Protein AF-Q090A8-F1 (afdb_monomer)

Sequence (200 aa):
MQASSSPAWTASLAAAYAPMLRRLRRRLLGSAVPREDLDQLVLATFLSVARAFPLSRWGDWTAVRLRQQTAREVFRHLRKERAEQHETYTQQQLAEWLPDTRHAAPVESPRRPSVRRSFVKRDAVLVHLARGTLPHSDIEVLMATVVRREKLRAYASRLVEGDTTEVERVYQRLKRQRTRLMQRLRTQAVDTAAQPSSGC

pLDDT: mean 70.85, std 15.94, range [35.56, 92.62]

Secondary structure (DSSP, 8-state):
------HHHHHHHHHHTHHHHHHHHHHHTTSSS-HHHHHHHHHHHHHHHHHT--HHHHGGGHHHHHHHHHHHHHHHHHHHHHHHHHHS--HHHHHHHS--TT------------TTSSHHHHHHHHHHHGGGTS-HHHHHHHIIIIIS---HHHHHHHH--S-HHHHHHHHHHHHHHHHHHHHHHHHHHHHHHHS-----

Nearest PDB structures (foldseek):
  6in7-assembly1_B  TM=3.200E-01  e=9.541E-02  Pseudomonas aeruginosa PAO1
  4cxf-assembly1_A  TM=3.334E-01  e=2.747E-01  Cupriavidus metallidurans CH34
  6n62-assembly1_F  TM=3.027E-01  e=1.522E+00  Escherichia coli

Organism: Stigmatella aurantiaca (strain DW4/3-1) (NCBI:txid378806)

Solvent-accessible surface area (backbone atoms only — not comparable to full-atom values): 12044 Å² total; per-residue (Å²): 133,86,77,79,79,53,65,67,58,56,48,51,52,50,59,75,44,36,73,58,51,55,54,52,51,63,75,46,78,83,56,100,58,59,73,67,60,48,52,51,48,50,52,53,41,39,53,54,45,59,75,71,50,66,64,93,78,42,63,92,47,40,68,61,49,52,50,52,51,30,51,55,48,46,56,45,52,56,50,49,56,48,52,56,56,65,74,64,65,50,73,67,64,54,53,72,70,43,76,66,89,83,74,77,75,87,75,86,72,96,64,80,84,65,90,78,79,49,63,64,62,50,52,32,50,51,55,59,68,38,62,86,78,50,58,70,70,62,44,49,53,44,44,42,41,58,60,66,56,41,54,60,63,61,54,26,48,70,76,42,90,70,55,74,70,56,33,49,54,48,27,55,50,52,51,54,49,52,53,52,50,54,48,52,53,53,48,53,55,49,54,58,68,68,51,71,85,82,77,132

Foldseek 3Di:
DPPPDPVVNLVVVCVVCVVLLVVLLVVCVQAPDDSVVLSVLLSVLLVVLVVVQPCVPQPPCSSVVSSVNSSVVSVVVSVVVVLVVLVPDDPVNVVVPPDPPPDDDPDPDPDDDPVPNCPLVVLLVLLVVCPVPDDPVLSVLCCVCRVSVHDLLVVLCVVDVDDPVNSVVSSVVSVVSNVVVSVVSVVVVVVVVVDDPDDD

Structure (mmCIF, N/CA/C/O backbone):
data_AF-Q090A8-F1
#
_entry.id   AF-Q090A8-F1
#
loop_
_atom_site.group_PDB
_atom_site.id
_atom_site.type_symbol
_atom_site.label_atom_id
_atom_site.label_alt_id
_atom_site.label_comp_id
_atom_site.label_asym_id
_atom_site.label_entity_id
_atom_site.label_seq_id
_atom_site.pdbx_PDB_ins_code
_atom_site.Cartn_x
_atom_site.Cartn_y
_atom_site.Cartn_z
_atom_site.occupancy
_atom_site.B_iso_or_equiv
_atom_site.auth_seq_id
_atom_site.auth_comp_id
_atom_site.auth_asym_id
_atom_site.auth_atom_id
_atom_site.pdbx_PDB_model_num
ATOM 1 N N . MET A 1 1 ? 6.291 -22.632 -25.172 1.00 36.12 1 MET A N 1
ATOM 2 C CA . MET A 1 1 ? 7.726 -22.283 -25.257 1.00 36.12 1 MET A CA 1
ATOM 3 C C . MET A 1 1 ? 8.077 -21.332 -24.120 1.00 36.12 1 MET A C 1
ATOM 5 O O . MET A 1 1 ? 7.636 -20.189 -24.136 1.00 36.12 1 MET A O 1
ATOM 9 N N . GLN A 1 2 ? 8.784 -21.803 -23.090 1.00 40.97 2 GLN A N 1
ATOM 10 C CA . GLN A 1 2 ? 9.332 -20.922 -22.055 1.00 40.97 2 GLN A CA 1
ATOM 11 C C . GLN A 1 2 ? 10.584 -20.263 -22.638 1.00 40.97 2 GLN A C 1
ATOM 13 O O . GLN A 1 2 ? 11.613 -20.912 -22.771 1.00 40.97 2 GLN A O 1
ATOM 18 N N . ALA A 1 3 ? 10.481 -18.999 -23.053 1.00 51.44 3 ALA A N 1
ATOM 19 C CA . ALA A 1 3 ? 11.654 -18.227 -23.439 1.00 51.44 3 ALA A CA 1
ATOM 20 C C . ALA A 1 3 ? 12.567 -18.104 -22.212 1.00 51.44 3 ALA A C 1
ATOM 22 O O . ALA A 1 3 ? 12.189 -17.487 -21.210 1.00 51.44 3 ALA A O 1
ATOM 23 N N . SER A 1 4 ? 13.736 -18.737 -22.269 1.00 56.03 4 SER A N 1
ATOM 24 C CA . SER A 1 4 ? 14.796 -18.580 -21.280 1.00 56.03 4 SER A CA 1
ATOM 25 C C . SER A 1 4 ? 15.139 -17.093 -21.194 1.00 56.03 4 SER A C 1
ATOM 27 O O . SER A 1 4 ? 15.682 -16.518 -22.136 1.00 56.03 4 SER A O 1
ATOM 29 N N . SER A 1 5 ? 14.758 -16.435 -20.097 1.00 62.88 5 SER A N 1
ATOM 30 C CA . SER A 1 5 ? 15.073 -15.020 -19.892 1.00 62.88 5 SER A CA 1
ATOM 31 C C . SER A 1 5 ? 16.577 -14.908 -19.700 1.00 62.88 5 SER A C 1
ATOM 33 O O . SER A 1 5 ? 17.093 -15.339 -18.670 1.00 62.88 5 SER A O 1
ATOM 35 N N . SER A 1 6 ? 17.292 -14.365 -20.685 1.00 80.44 6 SER A N 1
ATOM 36 C CA . SER A 1 6 ? 18.735 -14.191 -20.541 1.00 80.44 6 SER A CA 1
ATOM 37 C C . SER A 1 6 ? 19.017 -13.215 -19.386 1.00 80.44 6 SER A C 1
ATOM 39 O O . SER A 1 6 ? 18.414 -12.136 -19.327 1.00 80.44 6 SER A O 1
ATOM 41 N N . PRO A 1 7 ? 19.911 -13.579 -18.449 1.00 82.38 7 PRO A N 1
ATOM 42 C CA . PRO A 1 7 ? 20.225 -12.749 -17.290 1.00 82.38 7 PRO A CA 1
ATOM 43 C C . PRO A 1 7 ? 20.796 -11.385 -17.698 1.00 82.38 7 PRO A C 1
ATOM 45 O O . PRO A 1 7 ? 20.574 -10.402 -16.992 1.00 82.38 7 PRO A O 1
ATOM 48 N N . ALA A 1 8 ? 21.437 -11.297 -18.869 1.00 84.75 8 ALA A N 1
ATOM 49 C CA . ALA A 1 8 ? 21.905 -10.037 -19.434 1.00 84.75 8 ALA A CA 1
ATOM 50 C C . ALA A 1 8 ? 20.738 -9.084 -19.741 1.00 84.75 8 ALA A C 1
ATOM 52 O O . ALA A 1 8 ? 20.771 -7.930 -19.326 1.00 84.75 8 ALA A O 1
ATOM 53 N N . TRP A 1 9 ? 19.661 -9.571 -20.369 1.00 85.12 9 TRP A N 1
ATOM 54 C CA . TRP A 1 9 ? 18.476 -8.751 -20.653 1.00 85.12 9 TRP A CA 1
ATOM 55 C C . TRP A 1 9 ? 17.764 -8.297 -19.381 1.00 85.12 9 TRP A C 1
ATOM 57 O O . TRP A 1 9 ? 17.349 -7.142 -19.281 1.00 85.12 9 TRP A O 1
ATOM 67 N N . THR A 1 10 ? 17.671 -9.177 -18.383 1.00 88.31 10 THR A N 1
ATOM 68 C CA . THR A 1 10 ? 17.128 -8.832 -17.064 1.00 88.31 10 THR A CA 1
ATOM 69 C C . THR A 1 10 ? 17.944 -7.717 -16.405 1.00 88.31 10 THR A C 1
ATOM 71 O O . THR A 1 10 ? 17.371 -6.747 -15.903 1.00 88.31 10 THR A O 1
ATOM 74 N N . ALA A 1 11 ? 19.276 -7.823 -16.439 1.00 88.56 11 ALA A N 1
ATOM 75 C CA . ALA A 1 11 ? 20.179 -6.822 -15.881 1.00 88.56 11 ALA A CA 1
ATOM 76 C C . ALA A 1 11 ? 20.085 -5.484 -16.631 1.00 88.56 11 ALA A C 1
ATOM 78 O O . ALA A 1 11 ? 19.951 -4.439 -15.994 1.00 88.56 11 ALA A O 1
ATOM 79 N N . SER A 1 12 ? 20.068 -5.503 -17.967 1.00 90.00 12 SER A N 1
ATOM 80 C CA . SER A 1 12 ? 19.901 -4.303 -18.796 1.00 90.00 12 SER A CA 1
ATOM 81 C C . SER A 1 12 ? 18.568 -3.605 -18.529 1.00 90.00 12 SER A C 1
ATOM 83 O O . SER A 1 12 ? 18.530 -2.385 -18.365 1.00 90.00 12 SER A O 1
ATOM 85 N N . LEU A 1 13 ? 17.474 -4.363 -18.410 1.00 88.75 13 LEU A N 1
ATOM 86 C CA . LEU A 1 13 ? 16.157 -3.815 -18.086 1.00 88.75 13 LEU A CA 1
ATOM 87 C C . LEU A 1 13 ? 16.142 -3.196 -16.679 1.00 88.75 13 LEU A C 1
ATOM 89 O O . LEU A 1 13 ? 15.657 -2.078 -16.490 1.00 88.75 13 LEU A O 1
ATOM 93 N N . ALA A 1 14 ? 16.703 -3.891 -15.687 1.00 89.19 14 ALA A N 1
ATOM 94 C CA . ALA A 1 14 ? 16.810 -3.374 -14.326 1.00 89.19 14 ALA A CA 1
ATOM 95 C C . ALA A 1 14 ? 17.668 -2.099 -14.265 1.00 89.19 14 ALA A C 1
ATOM 97 O O . ALA A 1 14 ? 17.312 -1.160 -13.551 1.00 89.19 14 ALA A O 1
ATOM 98 N N . ALA A 1 15 ? 18.749 -2.030 -15.047 1.00 91.31 15 ALA A N 1
ATOM 99 C CA . ALA A 1 15 ? 19.604 -0.853 -15.158 1.00 91.31 15 ALA A CA 1
ATOM 100 C C . ALA A 1 15 ? 18.869 0.332 -15.809 1.00 91.31 15 ALA A C 1
ATOM 102 O O . ALA A 1 15 ? 18.878 1.431 -15.252 1.00 91.31 15 ALA A O 1
ATOM 103 N N . ALA A 1 16 ? 18.153 0.107 -16.916 1.00 90.38 16 ALA A N 1
ATOM 104 C CA . ALA A 1 16 ? 17.379 1.144 -17.604 1.00 90.38 16 ALA A CA 1
ATOM 105 C C . ALA A 1 16 ? 16.308 1.778 -16.693 1.00 90.38 16 ALA A C 1
ATOM 107 O O . ALA A 1 16 ? 16.102 2.993 -16.699 1.00 90.38 16 ALA A O 1
ATOM 108 N N . TYR A 1 17 ? 15.664 0.969 -15.845 1.00 89.38 17 TYR A N 1
ATOM 109 C CA . TYR A 1 17 ? 14.642 1.426 -14.898 1.00 89.38 17 TYR A CA 1
ATOM 110 C C . TYR A 1 17 ? 15.173 1.675 -13.472 1.00 89.38 17 TYR A C 1
ATOM 112 O O . TYR A 1 17 ? 14.403 2.049 -12.579 1.00 89.38 17 TYR A O 1
ATOM 120 N N . ALA A 1 18 ? 16.484 1.583 -13.236 1.00 88.88 18 ALA A N 1
ATOM 121 C CA . ALA A 1 18 ? 17.111 1.830 -11.938 1.00 88.88 18 ALA A CA 1
ATOM 122 C C . ALA A 1 18 ? 16.701 3.160 -11.266 1.00 88.88 18 ALA A C 1
ATOM 124 O O . ALA A 1 18 ? 16.380 3.139 -10.069 1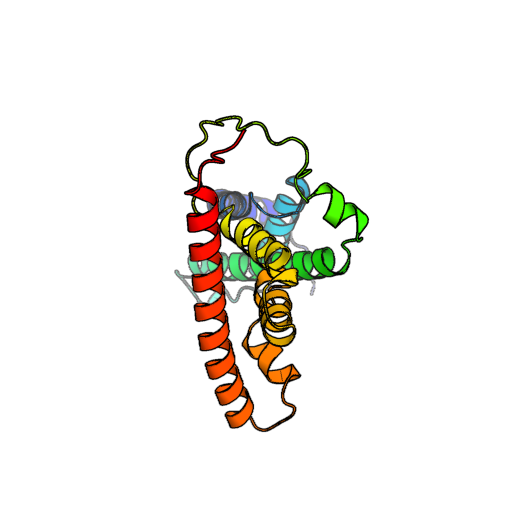.00 88.88 18 ALA A O 1
ATOM 125 N N . PRO A 1 19 ? 16.639 4.325 -11.955 1.00 88.81 19 PRO A N 1
ATOM 126 C CA . PRO A 1 19 ? 16.237 5.573 -11.300 1.00 88.81 19 PRO A CA 1
ATOM 127 C C . PRO A 1 19 ? 14.796 5.520 -10.775 1.00 88.81 19 PRO A C 1
ATOM 129 O O . PRO A 1 19 ? 14.489 6.088 -9.719 1.00 88.81 19 PRO A O 1
ATOM 132 N N . MET A 1 20 ? 13.909 4.808 -11.472 1.00 90.31 20 MET A N 1
ATOM 133 C CA . MET A 1 20 ? 12.531 4.585 -11.044 1.00 90.31 20 MET A CA 1
ATOM 134 C C . MET A 1 20 ? 12.476 3.688 -9.807 1.00 90.31 20 MET A C 1
ATOM 136 O O . MET A 1 20 ? 11.797 4.039 -8.838 1.00 90.31 20 MET A O 1
ATOM 140 N N . LEU A 1 21 ? 13.201 2.568 -9.818 1.00 87.38 21 LEU A N 1
ATOM 141 C CA . LEU A 1 21 ? 13.222 1.604 -8.716 1.00 87.38 21 LEU A CA 1
ATOM 142 C C . LEU A 1 21 ? 13.818 2.225 -7.446 1.00 87.38 21 LEU A C 1
ATOM 144 O O . LEU A 1 21 ? 13.214 2.141 -6.379 1.00 87.38 21 LEU A O 1
ATOM 148 N N . ARG A 1 22 ? 14.909 2.994 -7.566 1.00 86.75 22 ARG A N 1
ATOM 149 C CA . ARG A 1 22 ? 15.491 3.761 -6.447 1.00 86.75 22 ARG A CA 1
ATOM 150 C C . ARG A 1 22 ? 14.519 4.802 -5.883 1.00 86.75 22 ARG A C 1
ATOM 152 O O . ARG A 1 22 ? 14.464 5.017 -4.670 1.00 86.75 22 ARG A O 1
ATOM 159 N N . ARG A 1 23 ? 13.737 5.482 -6.734 1.00 84.31 23 ARG A N 1
ATOM 160 C CA . ARG A 1 23 ? 12.673 6.403 -6.277 1.00 84.31 23 ARG A CA 1
ATOM 161 C C . ARG A 1 23 ? 11.551 5.648 -5.565 1.00 84.31 23 ARG A C 1
ATOM 163 O O . ARG A 1 23 ? 11.055 6.144 -4.556 1.00 84.31 23 ARG A O 1
ATOM 170 N N . LEU A 1 24 ? 11.161 4.474 -6.061 1.00 83.12 24 LEU A N 1
ATOM 171 C CA . LEU A 1 24 ? 10.145 3.639 -5.424 1.00 83.12 24 LEU A CA 1
ATOM 172 C C . LEU A 1 24 ? 10.625 3.160 -4.049 1.00 83.12 24 LEU A C 1
ATOM 174 O O . LEU A 1 24 ? 9.947 3.435 -3.065 1.00 83.12 24 LEU A O 1
ATOM 178 N N . ARG A 1 25 ? 11.838 2.605 -3.952 1.00 82.81 25 ARG A N 1
ATOM 179 C CA . ARG A 1 25 ? 12.485 2.218 -2.688 1.00 82.81 25 ARG A CA 1
ATOM 180 C C . ARG A 1 25 ? 12.502 3.355 -1.669 1.00 82.81 25 ARG A C 1
ATOM 182 O O . ARG A 1 25 ? 12.093 3.171 -0.527 1.00 82.81 25 ARG A O 1
ATOM 189 N N . ARG A 1 26 ? 12.901 4.568 -2.074 1.00 80.25 26 ARG A N 1
ATOM 190 C CA . ARG A 1 26 ? 12.918 5.735 -1.170 1.00 80.25 26 ARG A CA 1
ATOM 191 C C . ARG A 1 26 ? 11.539 6.073 -0.600 1.00 80.25 26 ARG A C 1
ATOM 193 O O . ARG A 1 26 ? 11.439 6.452 0.563 1.00 80.25 26 ARG A O 1
ATOM 200 N N . ARG A 1 27 ? 10.467 5.887 -1.377 1.00 76.69 27 ARG A N 1
ATOM 201 C CA . ARG A 1 27 ? 9.085 6.057 -0.886 1.00 76.69 27 ARG A CA 1
ATOM 202 C C . ARG A 1 27 ? 8.672 4.979 0.119 1.00 76.69 27 ARG A C 1
ATOM 204 O O . ARG A 1 27 ? 7.705 5.188 0.847 1.00 76.69 27 ARG A O 1
ATOM 211 N N . LEU A 1 28 ? 9.387 3.858 0.156 1.00 70.75 28 LEU A N 1
ATOM 212 C CA . LEU A 1 28 ? 9.082 2.688 0.971 1.00 70.75 28 LEU A CA 1
ATOM 213 C C . LEU A 1 28 ? 9.908 2.594 2.259 1.00 70.75 28 LEU A C 1
ATOM 215 O O . LEU A 1 28 ? 9.554 1.783 3.097 1.00 70.75 28 LEU A O 1
ATOM 219 N N . LEU A 1 29 ? 10.906 3.464 2.489 1.00 59.72 29 LEU A N 1
ATOM 220 C CA . LEU A 1 29 ? 11.842 3.460 3.640 1.00 59.72 29 LEU A CA 1
ATOM 221 C C . LEU A 1 29 ? 11.209 3.448 5.061 1.00 59.72 29 LEU A C 1
ATOM 223 O O . LEU A 1 29 ? 11.933 3.580 6.043 1.00 59.72 29 LEU A O 1
ATOM 227 N N . GLY A 1 30 ? 9.881 3.409 5.194 1.00 56.47 30 GLY A N 1
ATOM 228 C CA . GLY A 1 30 ? 9.149 3.248 6.457 1.00 56.47 30 GLY A CA 1
ATOM 229 C C . GLY A 1 30 ? 8.270 1.989 6.507 1.00 56.47 30 GLY A C 1
ATOM 230 O O . GLY A 1 30 ? 7.256 2.000 7.201 1.00 56.47 30 GLY A O 1
ATOM 231 N N . SER A 1 31 ? 8.567 0.956 5.714 1.00 58.69 31 SER A N 1
ATOM 232 C CA . SER A 1 31 ? 7.959 -0.376 5.829 1.00 58.69 31 SER A CA 1
ATOM 233 C C . SER A 1 31 ? 8.609 -1.196 6.942 1.00 58.69 31 SER A C 1
ATOM 235 O O . SER A 1 31 ? 9.793 -1.039 7.205 1.00 58.69 31 SER A O 1
ATOM 237 N N . ALA A 1 32 ? 7.830 -2.086 7.560 1.00 56.12 32 ALA A N 1
ATOM 238 C CA . ALA A 1 32 ? 8.277 -3.079 8.544 1.00 56.12 32 ALA A CA 1
ATOM 239 C C . ALA A 1 32 ? 9.057 -4.250 7.902 1.00 56.12 32 ALA A C 1
ATOM 241 O O . ALA A 1 32 ? 9.055 -5.360 8.416 1.00 56.12 32 ALA A O 1
ATOM 242 N N . VAL A 1 33 ? 9.667 -4.004 6.742 1.00 63.62 33 VAL A N 1
ATOM 243 C CA . VAL A 1 33 ? 10.369 -4.998 5.927 1.00 63.62 33 VAL A CA 1
ATOM 244 C C . VAL A 1 33 ? 11.848 -4.603 5.916 1.00 63.62 33 VAL A C 1
ATOM 246 O O . VAL A 1 33 ? 12.118 -3.411 5.693 1.00 63.62 33 VAL A O 1
ATOM 249 N N . PRO A 1 34 ? 12.781 -5.542 6.170 1.00 67.75 34 PRO A N 1
ATOM 250 C CA . PRO A 1 34 ? 14.221 -5.321 6.047 1.00 67.75 34 PRO A CA 1
ATOM 251 C C . PRO A 1 34 ? 14.608 -4.679 4.708 1.00 67.75 34 PRO A C 1
ATOM 253 O O . PRO A 1 34 ? 13.888 -4.763 3.709 1.00 67.75 34 PRO A O 1
ATOM 256 N N . ARG A 1 35 ? 15.735 -3.962 4.673 1.00 69.50 35 ARG A N 1
ATOM 257 C CA . ARG A 1 35 ? 16.115 -3.171 3.487 1.00 69.50 35 ARG A CA 1
ATOM 258 C C . ARG A 1 35 ? 16.468 -4.056 2.296 1.00 69.50 35 ARG A C 1
ATOM 260 O O . ARG A 1 35 ? 16.245 -3.639 1.162 1.00 69.50 35 ARG A O 1
ATOM 267 N N . GLU A 1 36 ? 17.020 -5.220 2.584 1.00 75.50 36 GLU A N 1
ATOM 268 C CA . GLU A 1 36 ? 17.474 -6.244 1.655 1.00 75.50 36 GLU A CA 1
ATOM 269 C C . GLU A 1 36 ? 16.256 -6.890 0.977 1.00 75.50 36 GLU A C 1
ATOM 271 O O . GLU A 1 36 ? 16.133 -6.858 -0.250 1.00 75.50 36 GLU A O 1
ATOM 276 N N . ASP A 1 37 ? 15.276 -7.311 1.779 1.00 79.94 37 ASP A N 1
ATOM 277 C CA . ASP A 1 37 ? 14.000 -7.863 1.311 1.00 79.94 37 ASP A CA 1
ATOM 278 C C . ASP A 1 37 ? 13.207 -6.847 0.483 1.00 79.94 37 ASP A C 1
ATOM 280 O O . ASP A 1 37 ? 12.544 -7.192 -0.494 1.00 79.94 37 ASP A O 1
ATOM 284 N N . LEU A 1 38 ? 13.304 -5.559 0.829 1.00 82.19 38 LEU A N 1
ATOM 285 C CA . LEU A 1 38 ? 12.635 -4.490 0.096 1.00 82.19 38 LEU A CA 1
ATOM 286 C C . LEU A 1 38 ? 13.186 -4.322 -1.327 1.00 82.19 38 LEU A C 1
ATOM 288 O O . LEU A 1 38 ? 12.410 -4.097 -2.260 1.00 82.19 38 LEU A O 1
ATOM 292 N N . ASP A 1 39 ? 14.507 -4.395 -1.501 1.00 84.75 39 ASP A N 1
ATOM 293 C CA . ASP A 1 39 ? 15.132 -4.314 -2.824 1.00 84.75 39 ASP A CA 1
ATOM 294 C C . ASP A 1 39 ? 14.747 -5.524 -3.677 1.00 84.75 39 ASP A C 1
ATOM 296 O O . ASP A 1 39 ? 14.339 -5.363 -4.833 1.00 84.75 39 ASP A O 1
ATOM 300 N N . GLN A 1 40 ? 14.799 -6.718 -3.082 1.00 87.25 40 GLN A N 1
ATOM 301 C CA . GLN A 1 40 ? 14.405 -7.961 -3.734 1.00 87.25 40 GLN A CA 1
ATOM 302 C C . GLN A 1 40 ? 12.925 -7.949 -4.127 1.00 87.25 40 GLN A C 1
ATOM 304 O O . GLN A 1 40 ? 12.597 -8.269 -5.268 1.00 87.25 40 GLN A O 1
ATOM 309 N N . LEU A 1 41 ? 12.032 -7.498 -3.242 1.00 87.94 41 LEU A N 1
ATOM 310 C CA . LEU A 1 41 ? 10.602 -7.372 -3.519 1.00 87.94 41 LEU A CA 1
ATOM 311 C C . LEU A 1 41 ? 10.341 -6.410 -4.681 1.00 87.94 41 LEU A C 1
ATOM 313 O O . LEU A 1 41 ? 9.565 -6.717 -5.589 1.00 87.94 41 LEU A O 1
ATOM 317 N N . VAL A 1 42 ? 10.980 -5.238 -4.668 1.00 89.12 42 VAL A N 1
ATOM 318 C CA . VAL A 1 42 ? 10.814 -4.223 -5.717 1.00 89.12 42 VAL A CA 1
ATOM 319 C C . VAL A 1 42 ? 11.298 -4.750 -7.068 1.00 89.12 42 VAL A C 1
ATOM 321 O O . VAL A 1 42 ? 10.589 -4.584 -8.064 1.00 89.12 42 VAL A O 1
ATOM 324 N N . LEU A 1 43 ? 12.464 -5.400 -7.109 1.00 90.75 43 LEU A N 1
ATOM 325 C CA . LEU A 1 43 ? 13.024 -5.983 -8.330 1.00 90.75 43 LEU A CA 1
ATOM 326 C C . LEU A 1 43 ? 12.192 -7.163 -8.839 1.00 90.75 43 LEU A C 1
ATOM 328 O O . LEU A 1 43 ? 11.819 -7.179 -10.011 1.00 90.75 43 LEU A O 1
ATOM 332 N N . ALA A 1 44 ? 11.837 -8.110 -7.971 1.00 90.94 44 ALA A N 1
ATOM 333 C CA . ALA A 1 44 ? 11.029 -9.271 -8.334 1.00 90.94 44 ALA A CA 1
ATOM 334 C C . ALA A 1 44 ? 9.652 -8.852 -8.865 1.00 90.94 44 ALA A C 1
ATOM 336 O O . ALA A 1 44 ? 9.203 -9.335 -9.907 1.00 90.94 44 ALA A O 1
ATOM 337 N N . THR A 1 45 ? 9.007 -7.886 -8.203 1.00 90.38 45 THR A N 1
ATOM 338 C CA . THR A 1 45 ? 7.713 -7.358 -8.650 1.00 90.38 45 THR A CA 1
ATOM 339 C C . THR A 1 45 ? 7.844 -6.641 -9.991 1.00 90.38 45 THR A C 1
ATOM 341 O O . THR A 1 45 ? 7.008 -6.834 -10.870 1.00 90.38 45 THR A O 1
ATOM 344 N N . PHE A 1 46 ? 8.892 -5.834 -10.180 1.00 92.62 46 PHE A N 1
ATOM 345 C CA . PHE A 1 46 ? 9.145 -5.155 -11.450 1.00 92.62 46 PHE A CA 1
ATOM 346 C C . PHE A 1 46 ? 9.295 -6.146 -12.606 1.00 92.62 46 PHE A C 1
ATOM 348 O O . PHE A 1 46 ? 8.622 -5.993 -13.622 1.00 92.62 46 PHE A O 1
ATOM 355 N N . LEU A 1 47 ? 10.126 -7.176 -12.442 1.00 91.88 47 LEU A N 1
ATOM 356 C CA . LEU A 1 47 ? 10.361 -8.179 -13.481 1.00 91.88 47 LEU A CA 1
ATOM 357 C C . LEU A 1 47 ? 9.106 -9.005 -13.780 1.00 91.88 47 LEU A C 1
ATOM 359 O O . LEU A 1 47 ? 8.804 -9.261 -14.944 1.00 91.88 47 LEU A O 1
ATOM 363 N N . SER A 1 48 ? 8.337 -9.357 -12.747 1.00 91.62 48 SER A N 1
ATOM 364 C CA . SER A 1 48 ? 7.043 -10.030 -12.901 1.00 91.62 48 SER A CA 1
ATOM 365 C C . SER A 1 48 ? 6.059 -9.185 -13.718 1.00 91.62 48 SER A C 1
ATOM 367 O O . SER A 1 48 ? 5.469 -9.665 -14.688 1.00 91.62 48 SER A O 1
ATOM 369 N N . VAL A 1 49 ? 5.942 -7.891 -13.398 1.00 91.19 49 VAL A N 1
ATOM 370 C CA . VAL A 1 49 ? 5.076 -6.966 -14.140 1.00 91.19 49 VAL A CA 1
ATOM 371 C C . VAL A 1 49 ? 5.581 -6.760 -15.566 1.00 91.19 49 VAL A C 1
ATOM 373 O O . VAL A 1 49 ? 4.769 -6.783 -16.485 1.00 91.19 49 VAL A O 1
ATOM 376 N N . ALA A 1 50 ? 6.890 -6.589 -15.767 1.00 89.81 50 ALA A N 1
ATOM 377 C CA . ALA A 1 50 ? 7.489 -6.395 -17.085 1.00 89.81 50 ALA A CA 1
ATOM 378 C C . ALA A 1 50 ? 7.242 -7.597 -18.005 1.00 89.81 50 ALA A C 1
ATOM 380 O O . ALA A 1 50 ? 6.896 -7.414 -19.169 1.00 89.81 50 ALA A O 1
ATOM 381 N N . ARG A 1 51 ? 7.333 -8.819 -17.469 1.00 88.44 51 ARG A N 1
ATOM 382 C CA . ARG A 1 51 ? 7.055 -10.053 -18.213 1.00 88.44 51 ARG A CA 1
ATOM 383 C C . ARG A 1 51 ? 5.604 -10.149 -18.692 1.00 88.44 51 ARG A C 1
ATOM 385 O O . ARG A 1 51 ? 5.359 -10.688 -19.764 1.00 88.44 51 ARG A O 1
ATOM 392 N N . ALA A 1 52 ? 4.653 -9.645 -17.909 1.00 86.56 52 ALA A N 1
ATOM 393 C CA . ALA A 1 52 ? 3.228 -9.649 -18.246 1.00 86.56 52 ALA A CA 1
ATOM 394 C C . ALA A 1 52 ? 2.759 -8.346 -18.926 1.00 86.56 52 ALA A C 1
ATOM 396 O O . ALA A 1 52 ? 1.557 -8.149 -19.120 1.00 86.56 52 ALA A O 1
ATOM 397 N N . PHE A 1 53 ? 3.673 -7.423 -19.240 1.00 85.62 53 PHE A N 1
ATOM 398 C CA . PHE A 1 53 ? 3.302 -6.094 -19.704 1.00 85.62 53 PHE A CA 1
ATOM 399 C C . PHE A 1 53 ? 2.922 -6.110 -21.196 1.00 85.62 53 PHE A C 1
ATOM 401 O O . PHE A 1 53 ? 3.735 -6.515 -22.028 1.00 85.62 53 PHE A O 1
ATOM 408 N N . PRO A 1 54 ? 1.722 -5.637 -21.583 1.00 83.00 54 PRO A N 1
ATOM 409 C CA . PRO A 1 54 ? 1.297 -5.650 -22.981 1.00 83.00 54 PRO A CA 1
ATOM 410 C C . PRO A 1 54 ? 1.940 -4.488 -23.756 1.00 83.00 54 PRO A C 1
ATOM 412 O O . PRO A 1 54 ? 1.344 -3.418 -23.890 1.00 83.00 54 PRO A O 1
ATOM 415 N N . LEU A 1 55 ? 3.161 -4.696 -24.263 1.00 80.38 55 LEU A N 1
ATOM 416 C CA . LEU A 1 55 ? 3.958 -3.678 -24.970 1.00 80.38 55 LEU A CA 1
ATOM 417 C C . LEU A 1 55 ? 3.215 -3.080 -26.177 1.00 80.38 55 LEU A C 1
ATOM 419 O O . LEU A 1 55 ? 3.205 -1.865 -26.358 1.00 80.38 55 LEU A O 1
ATOM 423 N N . SER A 1 56 ? 2.500 -3.914 -26.936 1.00 79.31 56 SER A N 1
ATOM 424 C CA . SER A 1 56 ? 1.753 -3.524 -28.142 1.00 79.31 56 SER A CA 1
ATOM 425 C C . SER A 1 56 ? 0.594 -2.562 -27.867 1.00 79.31 56 SER A C 1
ATOM 427 O O . SER A 1 56 ? 0.128 -1.882 -28.773 1.00 79.31 56 SER A O 1
ATOM 429 N N . ARG A 1 57 ? 0.105 -2.499 -26.622 1.00 76.81 57 ARG A N 1
ATOM 430 C CA . ARG A 1 57 ? -1.079 -1.708 -26.259 1.00 76.81 57 ARG A CA 1
ATOM 431 C C . ARG A 1 57 ? -0.755 -0.256 -25.908 1.00 76.81 57 ARG A C 1
ATOM 433 O O . ARG A 1 57 ? -1.646 0.585 -25.974 1.00 76.81 57 ARG A O 1
ATOM 440 N N . TRP A 1 58 ? 0.468 0.033 -25.462 1.00 72.06 58 TRP A N 1
ATOM 441 C CA . TRP A 1 58 ? 0.759 1.286 -24.750 1.00 72.06 58 TRP A CA 1
ATOM 442 C C . TRP A 1 58 ? 1.832 2.169 -25.390 1.00 72.06 58 TRP A C 1
ATOM 444 O O . TRP A 1 58 ? 1.994 3.290 -24.909 1.00 72.06 58 TRP A O 1
ATOM 454 N N . GLY A 1 59 ? 2.516 1.720 -26.451 1.00 73.75 59 GLY A N 1
ATOM 455 C CA . GLY A 1 59 ? 3.453 2.539 -27.235 1.00 73.75 59 GLY A CA 1
ATOM 456 C C . GLY A 1 59 ? 4.398 3.370 -26.357 1.00 73.75 59 GLY A C 1
ATOM 457 O O . GLY A 1 59 ? 5.035 2.837 -25.443 1.00 73.75 59 GLY A O 1
ATOM 458 N N . ASP A 1 60 ? 4.401 4.689 -26.554 1.00 78.38 60 ASP A N 1
ATOM 459 C CA . ASP A 1 60 ? 5.254 5.647 -25.828 1.00 78.38 60 ASP A CA 1
ATOM 460 C C . ASP A 1 60 ? 4.967 5.732 -24.316 1.00 78.38 60 ASP A C 1
ATOM 462 O O . ASP A 1 60 ? 5.822 6.112 -23.513 1.00 78.38 60 ASP A O 1
ATOM 466 N N . TRP A 1 61 ? 3.776 5.316 -23.874 1.00 80.94 61 TRP A N 1
ATOM 467 C CA . TRP A 1 61 ? 3.378 5.335 -22.462 1.00 80.94 61 TRP A CA 1
ATOM 468 C C . TRP A 1 61 ? 3.849 4.109 -21.679 1.00 80.94 61 TRP A C 1
ATOM 470 O O . TRP A 1 61 ? 3.595 4.014 -20.471 1.00 80.94 61 TRP A O 1
ATOM 480 N N . THR A 1 62 ? 4.550 3.180 -22.333 1.00 83.62 62 THR A N 1
ATOM 481 C CA . THR A 1 62 ? 5.029 1.923 -21.745 1.00 83.62 62 THR A CA 1
ATOM 482 C C . THR A 1 62 ? 5.794 2.159 -20.447 1.00 83.62 62 THR A C 1
ATOM 484 O O . THR A 1 62 ? 5.434 1.598 -19.414 1.00 83.62 62 THR A O 1
ATOM 487 N N . ALA A 1 63 ? 6.777 3.063 -20.435 1.00 79.62 63 ALA A N 1
ATOM 488 C CA . ALA A 1 63 ? 7.579 3.330 -19.240 1.00 79.62 63 ALA A CA 1
ATOM 489 C C . ALA A 1 63 ? 6.745 3.886 -18.068 1.00 79.62 63 ALA A C 1
ATOM 491 O O . ALA A 1 63 ? 6.927 3.490 -16.912 1.00 79.62 63 ALA A O 1
ATOM 492 N N . VAL A 1 64 ? 5.796 4.782 -18.356 1.00 79.81 64 VAL A N 1
ATOM 493 C CA . VAL A 1 64 ? 4.924 5.403 -17.345 1.00 79.81 64 VAL A CA 1
ATOM 494 C C . VAL A 1 64 ? 3.956 4.377 -16.754 1.00 79.81 64 VAL A C 1
ATOM 496 O O . VAL A 1 64 ? 3.770 4.315 -15.535 1.00 79.81 64 VAL A O 1
ATOM 499 N N . ARG A 1 65 ? 3.353 3.542 -17.602 1.00 84.56 65 ARG A N 1
ATOM 500 C CA . ARG A 1 65 ? 2.399 2.507 -17.192 1.00 84.56 65 ARG A CA 1
ATOM 501 C C . ARG A 1 65 ? 3.080 1.367 -16.450 1.00 84.56 65 ARG A C 1
ATOM 503 O O . ARG A 1 65 ? 2.589 0.973 -15.391 1.00 84.56 65 ARG A O 1
ATOM 510 N N . LEU A 1 66 ? 4.238 0.919 -16.930 1.00 84.25 66 LEU A N 1
ATOM 511 C CA . LEU A 1 66 ? 5.057 -0.093 -16.271 1.00 84.25 66 LEU A CA 1
ATOM 512 C C . LEU A 1 66 ? 5.422 0.357 -14.852 1.00 84.25 66 LEU A C 1
ATOM 514 O O . LEU A 1 66 ? 5.215 -0.381 -13.885 1.00 84.25 66 LEU A O 1
ATOM 518 N N . ARG A 1 67 ? 5.841 1.621 -14.699 1.00 83.38 67 ARG A N 1
ATOM 519 C CA . ARG A 1 67 ? 6.084 2.244 -13.391 1.00 83.38 67 ARG A CA 1
ATOM 520 C C . ARG A 1 67 ? 4.859 2.206 -12.489 1.00 83.38 67 ARG A C 1
ATOM 522 O O . ARG A 1 67 ? 4.964 1.853 -11.313 1.00 83.38 67 ARG A O 1
ATOM 529 N N . GLN A 1 68 ? 3.712 2.638 -13.008 1.00 84.19 68 GLN A N 1
ATOM 530 C CA . GLN A 1 68 ? 2.478 2.727 -12.236 1.00 84.19 68 GLN A CA 1
ATOM 531 C C . GLN A 1 68 ? 2.027 1.343 -11.759 1.00 84.19 68 GLN A C 1
ATOM 533 O O . GLN A 1 68 ? 1.667 1.189 -10.593 1.00 84.19 68 GLN A O 1
ATOM 538 N N . GLN A 1 69 ? 2.074 0.344 -12.637 1.00 85.56 69 GLN A N 1
ATOM 539 C CA . GLN A 1 69 ? 1.670 -1.023 -12.331 1.00 85.56 69 GLN A CA 1
ATOM 540 C C . GLN A 1 69 ? 2.629 -1.680 -11.335 1.00 85.56 69 GLN A C 1
ATOM 542 O O . GLN A 1 69 ? 2.172 -2.196 -10.320 1.00 85.56 69 GLN A O 1
ATOM 547 N N . THR A 1 70 ? 3.942 -1.526 -11.537 1.00 87.75 70 THR A N 1
ATOM 548 C CA . THR A 1 70 ? 4.971 -1.990 -10.589 1.00 87.75 70 THR A CA 1
ATOM 549 C C . THR A 1 70 ? 4.742 -1.399 -9.203 1.00 87.75 70 THR A C 1
ATOM 551 O O . THR A 1 70 ? 4.692 -2.120 -8.213 1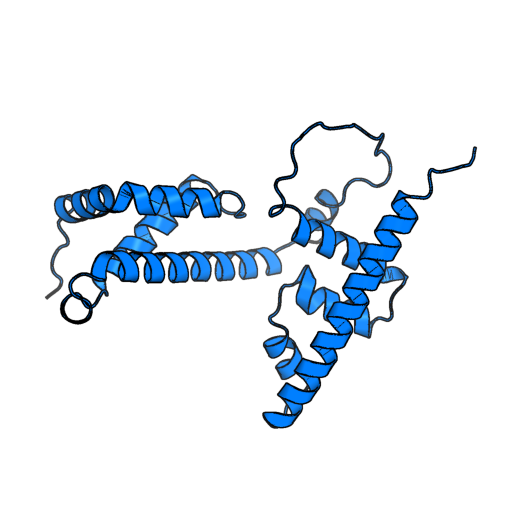.00 87.75 70 THR A O 1
ATOM 554 N N . ALA A 1 71 ? 4.529 -0.083 -9.114 1.00 84.06 71 ALA A N 1
ATOM 555 C CA . ALA A 1 71 ? 4.263 0.561 -7.836 1.00 84.06 71 ALA A CA 1
ATOM 556 C C . ALA A 1 71 ? 2.987 0.011 -7.179 1.00 84.06 71 ALA A C 1
ATOM 558 O O . ALA A 1 71 ? 3.004 -0.305 -5.991 1.00 84.06 71 ALA A O 1
ATOM 559 N N . ARG A 1 72 ? 1.885 -0.118 -7.932 1.00 86.00 72 ARG A N 1
ATOM 560 C CA . ARG A 1 72 ? 0.616 -0.652 -7.406 1.00 86.00 72 ARG A CA 1
ATOM 561 C C . ARG A 1 72 ? 0.788 -2.053 -6.830 1.00 86.00 72 ARG A C 1
ATOM 563 O O . ARG A 1 72 ? 0.254 -2.307 -5.751 1.00 86.00 72 ARG A O 1
ATOM 570 N N . GLU A 1 73 ? 1.538 -2.903 -7.518 1.00 87.69 73 GLU A N 1
ATOM 571 C CA . GLU A 1 73 ? 1.802 -4.279 -7.110 1.00 87.69 73 GLU A CA 1
ATOM 572 C C . GLU A 1 73 ? 2.706 -4.355 -5.878 1.00 87.69 73 GLU A C 1
ATOM 574 O O . GLU A 1 73 ? 2.324 -4.973 -4.886 1.00 87.69 73 GLU A O 1
ATOM 579 N N . VAL A 1 74 ? 3.810 -3.604 -5.839 1.00 86.69 74 VAL A N 1
ATOM 580 C CA . VAL A 1 74 ? 4.670 -3.531 -4.643 1.00 86.69 74 VAL A CA 1
ATOM 581 C C . VAL A 1 74 ? 3.871 -3.058 -3.423 1.00 86.69 74 VAL A C 1
ATOM 583 O O . VAL A 1 74 ? 3.924 -3.661 -2.354 1.00 86.69 74 VAL A O 1
ATOM 586 N N . PHE A 1 75 ? 3.046 -2.015 -3.570 1.00 81.31 75 PHE A N 1
ATOM 587 C CA . PHE A 1 75 ? 2.171 -1.561 -2.484 1.00 81.31 75 PHE A CA 1
ATOM 588 C C . PHE A 1 75 ? 1.046 -2.553 -2.149 1.00 81.31 75 PHE A C 1
ATOM 590 O O . PHE A 1 75 ? 0.458 -2.453 -1.071 1.00 81.31 75 PHE A O 1
ATOM 597 N N . ARG A 1 76 ? 0.672 -3.463 -3.053 1.00 84.62 76 ARG A N 1
ATOM 598 C CA . ARG A 1 76 ? -0.280 -4.548 -2.776 1.00 84.62 76 ARG A CA 1
ATOM 599 C C . ARG A 1 76 ? 0.384 -5.616 -1.910 1.00 84.62 76 ARG A C 1
ATOM 601 O O . ARG A 1 76 ? -0.175 -5.924 -0.863 1.00 84.62 76 ARG A O 1
ATOM 608 N N . HIS A 1 77 ? 1.581 -6.069 -2.280 1.00 81.69 77 HIS A N 1
ATOM 609 C CA . HIS A 1 77 ? 2.378 -7.019 -1.496 1.00 81.69 77 HIS A CA 1
ATOM 610 C C . HIS A 1 77 ? 2.665 -6.494 -0.089 1.00 81.69 77 HIS A C 1
ATOM 612 O O . HIS A 1 77 ? 2.262 -7.118 0.884 1.00 81.69 77 HIS A O 1
ATOM 618 N N . LEU A 1 78 ? 3.171 -5.264 0.031 1.00 79.19 78 LEU A N 1
ATOM 619 C CA . LEU A 1 78 ? 3.432 -4.651 1.339 1.00 79.19 78 LEU A CA 1
ATOM 620 C C . LEU A 1 78 ? 2.177 -4.456 2.197 1.00 79.19 78 LEU A C 1
ATOM 622 O O . LEU A 1 78 ? 2.272 -4.339 3.414 1.00 79.19 78 LEU A O 1
ATOM 626 N N . ARG A 1 79 ? 0.990 -4.330 1.590 1.00 76.12 79 ARG A N 1
ATOM 627 C CA . ARG A 1 79 ? -0.266 -4.280 2.356 1.00 76.12 79 ARG A CA 1
ATOM 628 C C . ARG A 1 79 ? -0.666 -5.658 2.869 1.00 76.12 79 ARG A C 1
ATOM 630 O O . ARG A 1 79 ? -1.205 -5.714 3.966 1.00 76.12 79 ARG A O 1
ATOM 637 N N . LYS A 1 80 ? -0.407 -6.712 2.093 1.00 79.31 80 LYS A N 1
ATOM 638 C CA . LYS A 1 80 ? -0.654 -8.102 2.478 1.00 79.31 80 LYS A CA 1
ATOM 639 C C . LYS A 1 80 ? 0.291 -8.527 3.605 1.00 79.31 80 LYS A C 1
ATOM 641 O O . LYS A 1 80 ? -0.194 -8.875 4.669 1.00 79.31 80 LYS A O 1
ATOM 646 N N . GLU A 1 81 ? 1.596 -8.325 3.430 1.00 72.44 81 GLU A N 1
ATOM 647 C CA . GLU A 1 81 ? 2.604 -8.625 4.460 1.00 72.44 81 GLU A CA 1
ATOM 648 C C . GLU A 1 81 ? 2.334 -7.868 5.761 1.00 72.44 81 GLU A C 1
ATOM 650 O O . GLU A 1 81 ? 2.425 -8.424 6.847 1.00 72.44 81 GLU A O 1
ATOM 655 N N . ARG A 1 82 ? 1.935 -6.591 5.674 1.00 66.75 82 ARG A N 1
ATOM 656 C CA . ARG A 1 82 ? 1.540 -5.843 6.872 1.00 66.75 82 ARG A CA 1
ATOM 657 C C . ARG A 1 82 ? 0.301 -6.427 7.538 1.00 66.75 82 ARG A C 1
ATOM 659 O O . ARG A 1 82 ? 0.257 -6.427 8.756 1.00 66.75 82 ARG A O 1
ATOM 666 N N . ALA A 1 83 ? -0.709 -6.853 6.781 1.00 66.00 83 ALA A N 1
ATOM 667 C CA . ALA A 1 83 ? -1.904 -7.455 7.369 1.00 66.00 83 ALA A CA 1
ATOM 668 C C . ALA A 1 83 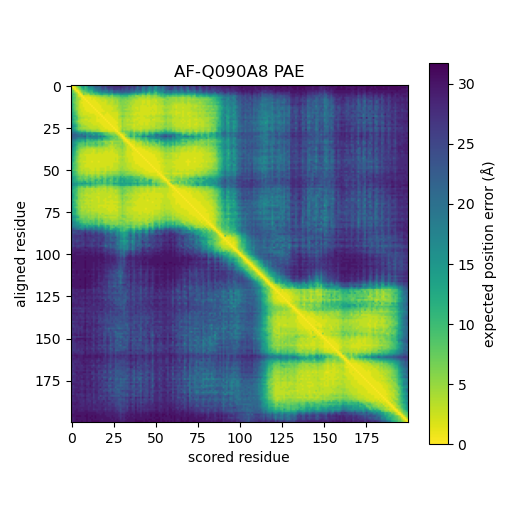? -1.547 -8.739 8.138 1.00 66.00 83 ALA A C 1
ATOM 670 O O . ALA A 1 83 ? -1.945 -8.871 9.288 1.00 66.00 83 ALA A O 1
ATOM 671 N N . GLU A 1 84 ? -0.700 -9.589 7.554 1.00 65.06 84 GLU A N 1
ATOM 672 C CA . GLU A 1 84 ? -0.203 -10.828 8.170 1.00 65.06 84 GLU A CA 1
ATOM 673 C C . GLU A 1 84 ? 0.654 -10.540 9.419 1.00 65.06 84 GLU A C 1
ATOM 675 O O . GLU A 1 84 ? 0.428 -11.104 10.487 1.00 65.06 84 GLU A O 1
ATOM 680 N N . GLN A 1 85 ? 1.574 -9.571 9.349 1.00 57.25 85 GLN A N 1
ATOM 681 C CA . GLN A 1 85 ? 2.348 -9.128 10.517 1.00 57.25 85 GLN A CA 1
ATOM 682 C C . GLN A 1 85 ? 1.452 -8.553 11.626 1.00 57.25 85 GLN A C 1
ATOM 684 O O . GLN A 1 85 ? 1.738 -8.740 12.804 1.00 57.25 85 GLN A O 1
ATOM 689 N N . HIS A 1 86 ? 0.367 -7.855 11.271 1.00 52.50 86 HIS A N 1
ATOM 690 C CA . HIS A 1 86 ? -0.570 -7.281 12.238 1.00 52.50 86 HIS A CA 1
ATOM 691 C C . HIS A 1 86 ? -1.476 -8.314 12.919 1.00 52.50 86 HIS A C 1
ATOM 693 O O . HIS A 1 86 ? -1.908 -8.057 14.042 1.00 52.50 86 HIS A O 1
ATOM 699 N N . GLU A 1 87 ? -1.737 -9.460 12.290 1.00 52.47 87 GLU A N 1
ATOM 700 C CA . GLU A 1 87 ? -2.431 -10.592 12.922 1.00 52.47 87 GLU A CA 1
ATOM 701 C C . GLU A 1 87 ? -1.538 -11.349 13.917 1.00 52.47 87 GLU A C 1
ATOM 703 O O . GLU A 1 87 ? -2.050 -11.988 14.830 1.00 52.47 87 GLU A O 1
ATOM 708 N N . THR A 1 88 ? -0.212 -11.219 13.800 1.00 50.06 88 THR A N 1
ATOM 709 C CA . THR A 1 88 ? 0.759 -12.035 14.550 1.00 50.06 88 THR A CA 1
ATOM 710 C C . THR A 1 88 ? 1.357 -11.325 15.779 1.00 50.06 88 THR A C 1
ATOM 712 O O . THR A 1 88 ? 2.239 -11.871 16.436 1.00 50.06 88 THR A O 1
ATOM 715 N N . TYR A 1 89 ? 0.913 -10.111 16.133 1.00 50.38 89 TYR A N 1
ATOM 716 C CA . TYR A 1 89 ? 1.451 -9.425 17.317 1.00 50.38 89 TYR A CA 1
ATOM 717 C C . TYR A 1 89 ? 0.993 -10.086 18.617 1.00 50.38 89 TYR A C 1
ATOM 719 O O . TYR A 1 89 ? -0.160 -9.953 19.031 1.00 50.38 89 TYR A O 1
ATOM 727 N N . THR A 1 90 ? 1.930 -10.723 19.314 1.00 55.19 90 THR A N 1
ATOM 728 C CA . THR A 1 90 ? 1.739 -11.188 20.69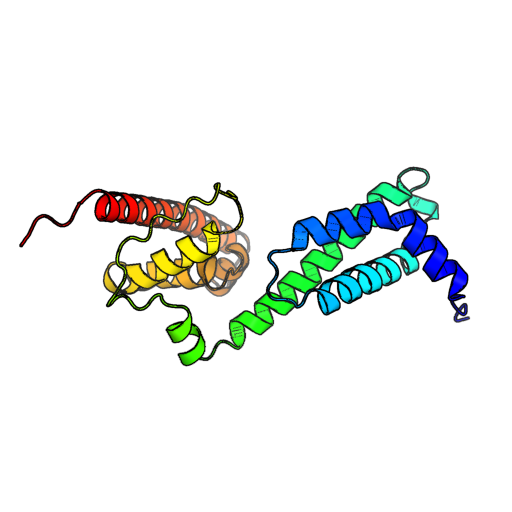0 1.00 55.19 90 THR A CA 1
ATOM 729 C C . THR A 1 90 ? 1.543 -9.984 21.621 1.00 55.19 90 THR A C 1
ATOM 731 O O . THR A 1 90 ? 2.194 -8.950 21.456 1.00 55.19 90 THR A O 1
ATOM 734 N N . GLN A 1 91 ? 0.691 -10.111 22.649 1.00 50.22 91 GLN A N 1
ATOM 735 C CA . GLN A 1 91 ? 0.457 -9.061 23.661 1.00 50.22 91 GLN A CA 1
ATOM 736 C C . GLN A 1 91 ? 1.754 -8.473 24.253 1.00 50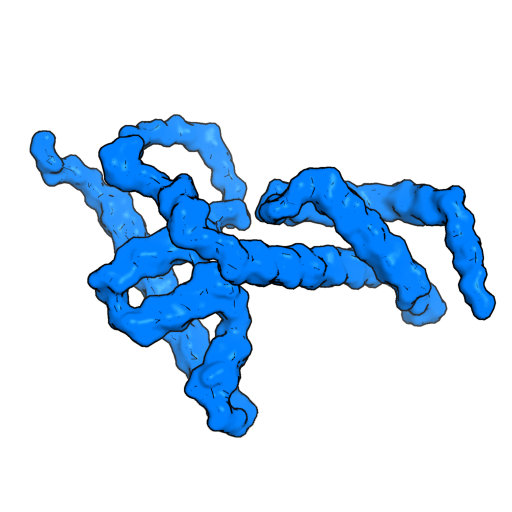.22 91 GLN A C 1
ATOM 738 O O . GLN A 1 91 ? 1.802 -7.286 24.559 1.00 50.22 91 GLN A O 1
ATOM 743 N N . GLN A 1 92 ? 2.813 -9.278 24.363 1.00 51.09 92 GLN A N 1
ATOM 744 C CA . GLN A 1 92 ? 4.124 -8.863 24.871 1.00 51.09 92 GLN A CA 1
ATOM 745 C C . GLN A 1 92 ? 4.864 -7.890 23.936 1.00 51.09 92 GLN A C 1
ATOM 747 O O . GLN A 1 92 ? 5.406 -6.895 24.404 1.00 51.09 92 GLN A O 1
ATOM 752 N N . GLN A 1 93 ? 4.820 -8.107 22.617 1.00 54.66 93 GLN A N 1
ATOM 753 C CA . GLN A 1 93 ? 5.416 -7.183 21.638 1.00 54.66 93 GLN A CA 1
ATOM 754 C C . GLN A 1 93 ? 4.654 -5.856 21.584 1.00 54.66 93 GLN A C 1
ATOM 756 O O . GLN A 1 93 ? 5.231 -4.799 21.341 1.00 54.66 93 GLN A O 1
ATOM 761 N N . LEU A 1 94 ? 3.344 -5.902 21.845 1.00 54.97 94 LEU A N 1
ATOM 762 C CA . LEU A 1 94 ? 2.534 -4.699 21.982 1.00 54.97 94 LEU A CA 1
ATOM 763 C C . LEU A 1 94 ? 2.935 -3.900 23.233 1.00 54.97 94 LEU A C 1
ATOM 765 O O . LEU A 1 94 ? 3.002 -2.677 23.158 1.00 54.97 94 LEU A O 1
ATOM 769 N N . ALA A 1 95 ? 3.226 -4.581 24.348 1.00 58.94 95 ALA A N 1
ATOM 770 C CA . ALA A 1 95 ? 3.648 -3.964 25.606 1.00 58.94 95 ALA A CA 1
ATOM 771 C C . ALA A 1 95 ? 5.024 -3.283 25.506 1.00 58.94 95 ALA A C 1
ATOM 773 O O . ALA A 1 95 ? 5.179 -2.182 26.015 1.00 58.94 95 ALA A O 1
ATOM 774 N N . GLU A 1 96 ? 5.983 -3.871 24.785 1.00 56.53 96 GLU A N 1
ATOM 775 C CA . GLU A 1 96 ? 7.309 -3.273 24.539 1.00 56.53 96 GLU A CA 1
ATOM 776 C C . GLU A 1 96 ? 7.241 -1.987 23.693 1.00 56.53 96 GLU A C 1
ATOM 778 O O . GLU A 1 96 ? 8.092 -1.103 23.773 1.00 56.53 96 GLU A O 1
ATOM 783 N N . TRP A 1 97 ? 6.213 -1.866 22.852 1.00 50.31 97 TRP A N 1
ATOM 784 C CA . TRP A 1 97 ? 6.002 -0.692 22.005 1.00 50.31 97 TRP A CA 1
ATOM 785 C C . TRP A 1 97 ? 5.143 0.388 22.649 1.00 50.31 97 TRP A C 1
ATOM 787 O O . TRP A 1 97 ? 5.047 1.491 22.093 1.00 50.31 97 TRP A O 1
ATOM 797 N N . LEU A 1 98 ? 4.518 0.095 23.792 1.00 52.50 98 LEU A N 1
ATOM 798 C CA . LEU A 1 98 ? 4.009 1.145 24.654 1.00 52.50 98 LEU A CA 1
ATOM 799 C C . LEU A 1 98 ? 5.225 1.836 25.286 1.00 52.50 98 LEU A C 1
ATOM 801 O O . LEU A 1 98 ? 6.055 1.164 25.889 1.00 52.50 98 LEU A O 1
ATOM 805 N N . PRO A 1 99 ? 5.367 3.166 25.160 1.00 50.56 99 PRO A N 1
ATOM 806 C CA . PRO A 1 99 ? 6.341 3.869 25.978 1.00 50.56 99 PRO A CA 1
ATOM 807 C C . PRO A 1 99 ? 5.994 3.594 27.442 1.00 50.56 99 PRO A C 1
ATOM 809 O O . PRO A 1 99 ? 4.838 3.786 27.825 1.00 50.56 99 PRO A O 1
ATOM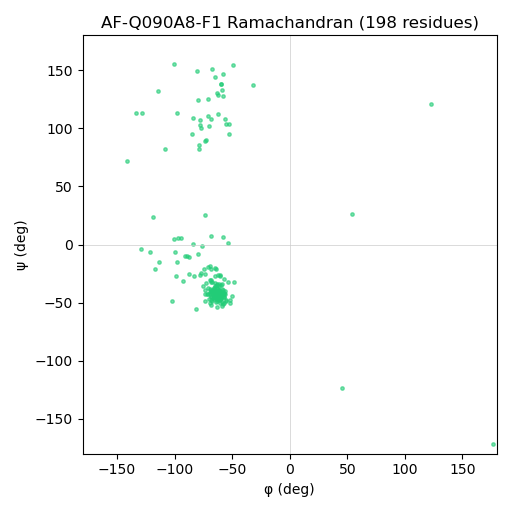 812 N N . ASP A 1 100 ? 6.967 3.134 28.232 1.00 50.78 100 ASP A N 1
ATOM 813 C CA . ASP A 1 100 ? 6.812 2.978 29.677 1.00 50.78 100 ASP A CA 1
ATOM 814 C C . ASP A 1 100 ? 6.320 4.311 30.241 1.00 50.78 100 ASP A C 1
ATOM 816 O O . ASP A 1 100 ? 7.069 5.279 30.381 1.00 50.78 100 ASP A O 1
ATOM 820 N N . THR A 1 101 ? 5.031 4.384 30.566 1.00 49.31 101 THR A N 1
ATOM 821 C CA . THR A 1 101 ? 4.376 5.604 31.053 1.00 49.31 101 THR A CA 1
ATOM 822 C C . THR A 1 101 ? 4.860 6.012 32.442 1.00 49.31 101 THR A C 1
ATOM 824 O O . THR A 1 101 ? 4.296 6.919 33.045 1.00 49.31 101 THR A O 1
ATOM 827 N N . ARG A 1 102 ? 5.887 5.345 32.978 1.00 48.62 102 ARG A N 1
ATOM 828 C CA . ARG A 1 102 ? 6.410 5.598 34.316 1.00 48.62 102 ARG A CA 1
ATOM 829 C C . ARG A 1 102 ? 7.559 6.598 34.311 1.00 48.62 102 ARG A C 1
ATOM 831 O O . ARG A 1 102 ? 7.630 7.373 35.256 1.00 48.62 102 ARG A O 1
ATOM 838 N N . HIS A 1 103 ? 8.387 6.683 33.263 1.00 43.69 103 HIS A N 1
ATOM 839 C CA . HIS A 1 103 ? 9.556 7.579 33.254 1.00 43.69 103 HIS A CA 1
ATOM 840 C C . HIS A 1 103 ? 9.787 8.242 31.885 1.00 43.69 103 HIS A C 1
ATOM 842 O O . HIS A 1 103 ? 10.744 7.932 31.182 1.00 43.69 103 HIS A O 1
ATOM 848 N N . ALA A 1 104 ? 8.933 9.189 31.499 1.00 41.00 104 ALA A N 1
ATOM 849 C CA . ALA A 1 104 ? 9.220 10.080 30.375 1.00 41.00 104 ALA A CA 1
ATOM 850 C C . ALA A 1 104 ? 9.529 11.487 30.901 1.00 41.00 104 ALA A C 1
ATOM 852 O O . ALA A 1 104 ? 8.665 12.360 30.921 1.00 41.00 104 ALA A O 1
ATOM 853 N N . ALA A 1 105 ? 10.776 11.710 31.326 1.00 41.28 105 ALA A N 1
ATOM 854 C CA . ALA A 1 105 ? 11.313 13.066 31.363 1.00 41.28 105 ALA A CA 1
ATOM 855 C C . ALA A 1 105 ? 11.285 13.631 29.926 1.00 41.28 105 ALA A C 1
ATOM 857 O O . ALA A 1 105 ? 11.594 12.892 28.981 1.00 41.28 105 ALA A O 1
ATOM 858 N N . PRO A 1 106 ? 10.898 14.900 29.719 1.00 42.66 106 PRO A N 1
ATOM 859 C CA . PRO A 1 106 ? 10.765 15.468 28.386 1.00 42.66 106 PRO A CA 1
ATOM 860 C C . PRO A 1 106 ? 12.155 15.696 27.783 1.00 42.66 106 PRO A C 1
ATOM 862 O O . PRO A 1 106 ? 12.759 16.749 27.939 1.00 42.66 106 PRO A O 1
ATOM 865 N N . VAL A 1 107 ? 12.686 14.695 27.082 1.00 43.78 107 VAL A N 1
ATOM 866 C CA . VAL A 1 107 ? 13.865 14.887 26.236 1.00 43.78 107 VAL A CA 1
ATOM 867 C C . VAL A 1 107 ? 13.400 15.575 24.956 1.00 43.78 107 VAL A C 1
ATOM 869 O O . VAL A 1 107 ? 12.862 14.940 24.043 1.00 43.78 107 VAL A O 1
ATOM 872 N N . GLU A 1 108 ? 13.600 16.890 24.891 1.00 40.91 108 GLU A N 1
ATOM 873 C CA . GLU A 1 108 ? 13.526 17.663 23.654 1.00 40.91 108 GLU A CA 1
ATOM 874 C C . GLU A 1 108 ? 14.490 17.061 22.626 1.00 40.91 108 GLU A C 1
ATOM 876 O O . GLU A 1 108 ? 15.706 17.227 22.690 1.00 40.91 108 GLU A O 1
ATOM 881 N N . SER A 1 109 ? 13.953 16.323 21.655 1.00 35.56 109 SER A N 1
ATOM 882 C CA . SER A 1 109 ? 14.731 15.867 20.507 1.00 35.56 109 SER A CA 1
ATOM 883 C C . SER A 1 109 ? 14.481 16.816 19.332 1.00 35.56 109 SER A C 1
ATOM 885 O O . SER A 1 109 ? 13.370 16.829 18.786 1.00 35.56 109 SER A O 1
ATOM 887 N N . PRO A 1 110 ? 15.483 17.596 18.881 1.00 45.41 110 PRO A N 1
ATOM 888 C CA . PRO A 1 110 ? 15.327 18.504 17.758 1.00 45.41 110 PRO A CA 1
ATOM 889 C C . PRO A 1 110 ? 15.416 17.696 16.461 1.00 45.41 110 PRO A C 1
ATOM 891 O O . PRO A 1 110 ? 16.465 17.588 15.825 1.00 45.41 110 PRO A O 1
ATOM 894 N N . ARG A 1 111 ? 14.311 17.071 16.045 1.00 36.34 111 ARG A N 1
ATOM 895 C CA . ARG A 1 111 ? 14.226 16.412 14.734 1.00 36.34 111 ARG A CA 1
ATOM 896 C C . ARG A 1 111 ? 12.993 16.873 13.972 1.00 36.34 111 ARG A C 1
ATOM 898 O O . ARG A 1 111 ? 11.856 16.583 14.329 1.00 36.34 111 ARG A O 1
ATOM 905 N N . ARG A 1 112 ? 13.284 17.588 12.879 1.00 37.06 112 ARG A N 1
ATOM 906 C CA . ARG A 1 112 ? 12.376 18.111 11.848 1.00 37.06 112 ARG A CA 1
ATOM 907 C C . ARG A 1 112 ? 11.153 17.208 11.610 1.00 37.06 112 ARG A C 1
ATOM 909 O O . ARG A 1 112 ? 11.313 15.990 11.467 1.00 37.06 112 ARG A O 1
ATOM 916 N N . PRO A 1 113 ? 9.945 17.777 11.462 1.00 40.56 113 PRO A N 1
ATOM 917 C CA . PRO A 1 113 ? 8.737 16.994 11.279 1.00 40.56 113 PRO A CA 1
ATOM 918 C C . PRO A 1 113 ? 8.756 16.332 9.898 1.00 40.56 113 PRO A C 1
ATOM 920 O O . PRO A 1 113 ? 8.450 16.937 8.875 1.00 40.56 113 PRO A O 1
ATOM 923 N N . SER A 1 114 ? 9.072 15.038 9.851 1.00 39.34 114 SER A N 1
ATOM 924 C CA . SER A 1 114 ? 8.652 14.204 8.727 1.00 39.34 114 SER A CA 1
ATOM 925 C C . SER A 1 114 ? 7.147 13.944 8.880 1.00 39.34 114 SER A C 1
ATOM 927 O O . SER A 1 114 ? 6.711 12.977 9.502 1.00 39.34 114 SER A O 1
ATOM 929 N N . VAL A 1 115 ? 6.333 14.840 8.313 1.00 44.25 115 VAL A N 1
ATOM 930 C CA . VAL A 1 115 ? 4.856 14.935 8.426 1.00 44.25 115 VAL A CA 1
ATOM 931 C C . VAL A 1 115 ? 4.095 13.663 7.974 1.00 44.25 115 VAL A C 1
ATOM 933 O O . VAL A 1 115 ? 2.875 13.642 7.910 1.00 44.25 115 VAL A O 1
ATOM 936 N N . ARG A 1 116 ? 4.756 12.542 7.655 1.00 40.53 116 ARG A N 1
ATOM 937 C CA . ARG A 1 116 ? 4.079 11.324 7.168 1.00 40.53 116 ARG A CA 1
ATOM 938 C C . ARG A 1 116 ? 4.429 10.018 7.881 1.00 40.53 116 ARG A C 1
ATOM 940 O O . ARG A 1 116 ? 3.809 9.009 7.558 1.00 40.53 116 ARG A O 1
ATOM 947 N N . ARG A 1 117 ? 5.364 9.997 8.842 1.00 38.84 117 ARG A N 1
ATOM 948 C CA . ARG A 1 117 ? 5.772 8.742 9.516 1.00 38.84 117 ARG A CA 1
ATOM 949 C C . ARG A 1 117 ? 5.126 8.464 10.873 1.00 38.84 117 ARG A C 1
ATOM 951 O O . ARG A 1 117 ? 5.172 7.319 11.304 1.00 38.84 117 ARG A O 1
ATOM 958 N N . SER A 1 118 ? 4.487 9.436 11.521 1.00 48.47 118 SER A N 1
ATOM 959 C CA . SER A 1 118 ? 3.997 9.265 12.901 1.00 48.47 118 SER A CA 1
ATOM 960 C C . SER A 1 118 ? 2.478 9.266 13.066 1.00 48.47 118 SER A C 1
ATOM 962 O O . SER A 1 118 ? 2.011 8.812 14.101 1.00 48.47 118 SER A O 1
ATOM 964 N N . PHE A 1 119 ? 1.694 9.714 12.079 1.00 45.44 119 PHE A N 1
ATOM 965 C CA . PHE A 1 119 ? 0.244 9.889 12.258 1.00 45.44 119 PHE A CA 1
ATOM 966 C C . PHE A 1 119 ? -0.492 8.590 12.599 1.00 45.44 119 PHE A C 1
ATOM 968 O O . PHE A 1 119 ? -1.330 8.590 13.481 1.00 45.44 119 PHE A O 1
ATOM 975 N N . VAL A 1 120 ? -0.128 7.469 11.973 1.00 52.69 120 VAL A N 1
ATOM 976 C CA . VAL A 1 120 ? -0.799 6.176 12.209 1.00 52.69 120 VAL A CA 1
ATOM 977 C C . VAL A 1 120 ? -0.428 5.586 13.569 1.00 52.69 120 VAL A C 1
ATOM 979 O O . VAL A 1 120 ? -1.294 5.055 14.250 1.00 52.69 120 VAL A O 1
ATOM 982 N N . LYS A 1 121 ? 0.843 5.710 13.983 1.00 59.12 121 LYS A N 1
ATOM 983 C CA . LYS A 1 121 ? 1.281 5.286 15.322 1.00 59.12 121 LYS A CA 1
ATOM 984 C C . LYS A 1 121 ? 0.621 6.148 16.397 1.00 59.12 121 LYS A C 1
ATOM 986 O O . LYS A 1 121 ? 0.081 5.608 17.348 1.00 59.12 121 LYS A O 1
ATOM 991 N N . ARG A 1 122 ? 0.598 7.471 16.202 1.00 62.72 122 ARG A N 1
ATOM 992 C CA . ARG A 1 122 ? -0.074 8.415 17.105 1.00 62.72 122 ARG A CA 1
ATOM 993 C C . ARG A 1 122 ? -1.569 8.136 17.199 1.00 62.72 122 ARG A C 1
ATOM 995 O O . ARG A 1 122 ? -2.066 7.978 18.298 1.00 62.72 122 ARG A O 1
ATOM 1002 N N . ASP A 1 123 ? -2.267 8.007 16.074 1.00 64.31 123 ASP A N 1
ATOM 1003 C CA . ASP A 1 123 ? -3.707 7.739 16.066 1.00 64.31 123 ASP A CA 1
ATOM 1004 C C . ASP A 1 123 ? -4.035 6.376 16.713 1.00 64.31 123 ASP A C 1
ATOM 1006 O O . ASP A 1 123 ? -5.008 6.274 17.450 1.00 64.31 123 ASP A O 1
ATOM 1010 N N . ALA A 1 124 ? -3.212 5.339 16.509 1.00 68.44 124 ALA A N 1
ATOM 1011 C CA . ALA A 1 124 ? -3.397 4.045 17.172 1.00 68.44 124 ALA A CA 1
ATOM 1012 C C . ALA A 1 124 ? -3.164 4.113 18.692 1.00 68.44 124 ALA A C 1
ATOM 1014 O O . ALA A 1 124 ? -3.926 3.516 19.450 1.00 68.44 124 ALA A O 1
ATOM 1015 N N . VAL A 1 125 ? -2.156 4.872 19.132 1.00 66.62 125 VAL A N 1
ATOM 1016 C CA . VAL A 1 125 ? -1.903 5.148 20.554 1.00 66.62 125 VAL A CA 1
ATOM 1017 C C . VAL A 1 125 ? -3.075 5.917 21.166 1.00 66.62 125 VAL A C 1
ATOM 1019 O O . VAL A 1 125 ? -3.572 5.517 22.212 1.00 66.62 125 VAL A O 1
ATOM 1022 N N . LEU A 1 126 ? -3.591 6.947 20.487 1.00 71.06 126 LEU A N 1
ATOM 1023 C CA . LEU A 1 126 ? -4.768 7.697 20.939 1.00 71.06 126 LEU A CA 1
ATOM 1024 C C . LEU A 1 126 ? -5.992 6.794 21.116 1.00 71.06 126 LEU A C 1
ATOM 1026 O O . LEU A 1 126 ? -6.677 6.876 22.129 1.00 71.06 126 LEU A O 1
ATOM 1030 N N . VAL A 1 127 ? -6.247 5.899 20.158 1.00 71.50 127 VAL A N 1
ATOM 1031 C CA . VAL A 1 127 ? -7.354 4.936 20.251 1.00 71.50 127 VAL A CA 1
ATOM 1032 C C . VAL A 1 127 ? -7.150 3.955 21.408 1.00 71.50 127 VAL A C 1
ATOM 1034 O O . VAL A 1 127 ? -8.120 3.584 22.061 1.00 71.50 127 VAL A O 1
ATOM 1037 N N . HIS A 1 128 ? -5.911 3.543 21.688 1.00 69.06 128 HIS A N 1
ATOM 1038 C CA . HIS A 1 128 ? -5.610 2.648 22.804 1.00 69.06 128 HIS A CA 1
ATOM 1039 C C . HIS A 1 128 ? -5.816 3.327 24.165 1.00 69.06 128 HIS A C 1
ATOM 1041 O O . HIS A 1 128 ? -6.431 2.735 25.048 1.00 69.06 128 HIS A O 1
ATOM 1047 N N . LEU A 1 129 ? -5.373 4.579 24.311 1.00 68.00 129 LEU A N 1
ATOM 1048 C CA . LEU A 1 129 ? -5.576 5.382 25.523 1.00 68.00 129 LEU A CA 1
ATOM 1049 C C . LEU A 1 129 ? -7.060 5.693 25.764 1.00 68.00 129 LEU A C 1
ATOM 1051 O O . LEU A 1 129 ? -7.520 5.716 26.901 1.00 68.00 129 LEU A O 1
ATOM 1055 N N . ALA A 1 130 ? -7.835 5.859 24.693 1.00 68.50 130 ALA A N 1
ATOM 1056 C CA . ALA A 1 130 ? -9.265 6.135 24.768 1.00 68.50 130 ALA A CA 1
ATOM 1057 C C . ALA A 1 130 ? -10.142 4.916 25.104 1.00 68.50 130 ALA A C 1
ATOM 1059 O O . ALA A 1 130 ? -11.362 5.049 25.216 1.00 68.50 130 ALA A O 1
ATOM 1060 N N . ARG A 1 131 ? -9.554 3.721 25.273 1.00 65.50 131 ARG A N 1
ATOM 1061 C CA . ARG A 1 131 ? -10.306 2.496 25.599 1.00 65.50 131 ARG A CA 1
ATOM 1062 C C . ARG A 1 131 ? -11.070 2.580 26.921 1.00 65.50 131 ARG A C 1
ATOM 1064 O O . ARG A 1 131 ? -12.066 1.886 27.071 1.00 65.50 131 ARG A O 1
ATOM 1071 N N . GLY A 1 132 ? -10.604 3.406 27.857 1.00 65.69 132 GLY A N 1
ATOM 1072 C CA . GLY A 1 132 ? -11.265 3.621 29.146 1.00 65.69 132 GLY A CA 1
ATOM 1073 C C . GLY A 1 132 ? -12.298 4.752 29.154 1.00 65.69 132 GLY A C 1
ATOM 1074 O O . GLY A 1 132 ? -13.013 4.893 30.138 1.00 65.69 132 GLY A O 1
ATOM 1075 N N . THR A 1 133 ? -12.375 5.569 28.098 1.00 70.69 133 THR A N 1
ATOM 1076 C CA . THR A 1 133 ? -13.184 6.805 28.086 1.00 70.69 133 THR A CA 1
ATOM 1077 C C . THR A 1 133 ? -14.313 6.795 27.061 1.00 70.69 133 THR A C 1
ATOM 1079 O O . THR A 1 133 ? -15.269 7.556 27.197 1.00 70.69 133 THR A O 1
ATOM 1082 N N . LEU A 1 134 ? -14.218 5.955 26.028 1.00 76.69 134 LEU A N 1
ATOM 1083 C CA . LEU A 1 134 ? -15.218 5.858 24.969 1.00 76.69 134 LEU A CA 1
ATOM 1084 C C . LEU A 1 134 ? -16.157 4.651 25.154 1.00 76.69 134 LEU A C 1
ATOM 1086 O O . LEU A 1 134 ? -15.764 3.642 25.739 1.00 76.69 134 LEU A O 1
ATOM 1090 N N . PRO A 1 135 ? -17.384 4.709 24.602 1.00 78.62 135 PRO A N 1
ATOM 1091 C CA . PRO A 1 135 ? -18.262 3.547 24.508 1.00 78.62 135 PRO A CA 1
ATOM 1092 C C . PRO A 1 135 ? -17.610 2.399 23.727 1.00 78.62 135 PRO A C 1
ATOM 1094 O O . PRO A 1 135 ? -16.893 2.624 22.748 1.00 78.62 135 PRO A O 1
ATOM 1097 N N . HIS A 1 136 ? -17.912 1.156 24.112 1.00 73.81 136 HIS A N 1
ATOM 1098 C CA . HIS A 1 136 ? -17.309 -0.040 23.514 1.00 73.81 136 HIS A CA 1
ATOM 1099 C C . HIS A 1 136 ? -17.506 -0.116 21.990 1.00 73.81 136 HIS A C 1
ATOM 1101 O O . HIS A 1 136 ? -16.555 -0.372 21.256 1.00 73.81 136 HIS A O 1
ATOM 1107 N N . SER A 1 137 ? -18.705 0.211 21.499 1.00 76.69 137 SER A N 1
ATOM 1108 C CA . SER A 1 137 ? -19.019 0.242 20.064 1.00 76.69 137 SER A CA 1
ATOM 1109 C C . SER A 1 137 ? -18.155 1.244 19.287 1.00 76.69 137 SER A C 1
ATOM 1111 O O . SER A 1 137 ? -17.647 0.925 18.216 1.00 76.69 137 SER A O 1
ATOM 1113 N N . ASP A 1 138 ? -17.915 2.437 19.834 1.00 78.50 138 ASP A N 1
ATOM 1114 C CA . ASP A 1 138 ? -17.066 3.463 19.215 1.00 78.50 138 ASP A CA 1
ATOM 1115 C C . ASP A 1 138 ? -15.593 3.035 19.177 1.00 78.50 138 ASP A C 1
ATOM 1117 O O . ASP A 1 138 ? -14.897 3.237 18.173 1.00 78.50 138 ASP A O 1
ATOM 1121 N N . ILE A 1 139 ? -15.126 2.397 20.254 1.00 78.00 139 ILE A N 1
ATOM 1122 C CA . ILE A 1 139 ? -13.780 1.827 20.339 1.00 78.00 139 ILE A CA 1
ATOM 1123 C C . ILE A 1 139 ? -13.612 0.735 19.291 1.00 78.00 139 ILE A C 1
ATOM 1125 O O . ILE A 1 139 ? -12.596 0.724 18.603 1.00 78.00 139 ILE A O 1
ATOM 1129 N N . GLU A 1 140 ? -14.581 -0.159 19.112 1.00 77.31 140 GLU A N 1
ATOM 1130 C CA . GLU A 1 140 ? -14.482 -1.239 18.131 1.00 77.31 140 GLU A CA 1
ATOM 1131 C C . GLU A 1 140 ? -14.344 -0.730 16.696 1.00 77.31 140 GLU A C 1
ATOM 1133 O O . GLU A 1 140 ? -13.496 -1.236 15.949 1.00 77.31 140 GLU A O 1
ATOM 1138 N N . VAL A 1 141 ? -15.101 0.311 16.325 1.00 82.94 141 VAL A N 1
ATOM 1139 C CA . VAL A 1 141 ? -14.990 0.958 15.008 1.00 82.94 141 VAL A CA 1
ATOM 1140 C C . VAL A 1 141 ? -13.593 1.552 14.821 1.00 82.94 141 VAL A C 1
ATOM 1142 O O . VAL A 1 141 ? -12.974 1.384 13.764 1.00 82.94 141 VAL A O 1
ATOM 1145 N N . LEU A 1 142 ? -13.055 2.241 15.830 1.00 78.31 142 LEU A N 1
ATOM 1146 C CA . LEU A 1 142 ? -11.714 2.831 15.772 1.00 78.31 142 LEU A CA 1
ATOM 1147 C C . LEU A 1 142 ? -10.621 1.757 15.770 1.00 78.31 142 LEU A C 1
ATOM 1149 O O . LEU A 1 142 ? -9.681 1.819 14.978 1.00 78.31 142 LEU A O 1
ATOM 1153 N N . MET A 1 143 ? -10.774 0.714 16.574 1.00 73.19 143 MET A N 1
ATOM 1154 C CA . MET A 1 143 ? -9.888 -0.442 16.602 1.00 73.19 143 MET A CA 1
ATOM 1155 C C . MET A 1 143 ? -9.892 -1.172 15.256 1.00 73.19 143 MET A C 1
ATOM 1157 O O . MET A 1 143 ? -8.833 -1.534 14.759 1.00 73.19 143 MET A O 1
ATOM 1161 N N . ALA A 1 144 ? -11.048 -1.365 14.618 1.00 73.19 144 ALA A N 1
ATOM 1162 C CA . ALA A 1 144 ? -11.150 -1.951 13.279 1.00 73.19 144 ALA A CA 1
ATOM 1163 C C . ALA A 1 144 ? -10.490 -1.070 12.212 1.00 73.19 144 ALA A C 1
ATOM 1165 O O . ALA A 1 144 ? -9.706 -1.541 11.391 1.00 73.19 144 ALA A O 1
ATOM 1166 N N . THR A 1 145 ? -10.756 0.232 12.233 1.00 75.12 145 THR A N 1
ATOM 1167 C CA . THR A 1 145 ? -10.463 1.093 11.080 1.00 75.12 145 THR A CA 1
ATOM 1168 C C . THR A 1 145 ? -9.158 1.881 11.191 1.00 75.12 145 THR A C 1
ATOM 1170 O O . THR A 1 145 ? -8.561 2.213 10.165 1.00 75.12 145 THR A O 1
ATOM 1173 N N . VAL A 1 146 ? -8.706 2.189 12.407 1.00 71.06 146 VAL A N 1
ATOM 1174 C CA . VAL A 1 146 ? -7.496 2.978 12.690 1.00 71.06 146 VAL A CA 1
ATOM 1175 C C . VAL A 1 146 ? -6.352 2.062 13.104 1.00 71.06 146 VAL A C 1
ATOM 1177 O O . VAL A 1 146 ? -5.269 2.159 12.528 1.00 71.06 146 VAL A O 1
ATOM 1180 N N . VAL A 1 147 ? -6.606 1.137 14.035 1.00 67.19 147 VAL A N 1
ATOM 1181 C CA . VAL A 1 147 ? -5.577 0.216 14.550 1.00 67.19 147 VAL A CA 1
ATOM 1182 C C . VAL A 1 147 ? -5.376 -0.973 13.608 1.00 67.19 147 VAL A C 1
ATOM 1184 O O . VAL A 1 147 ? -4.276 -1.167 13.099 1.00 67.19 147 VAL A O 1
ATOM 1187 N N . ARG A 1 148 ? -6.447 -1.711 13.286 1.00 69.06 148 ARG A N 1
ATOM 1188 C CA . ARG A 1 148 ? -6.432 -2.864 12.360 1.00 69.06 148 ARG A CA 1
ATOM 1189 C C . ARG A 1 148 ? -6.437 -2.459 10.880 1.00 69.06 148 ARG A C 1
ATOM 1191 O O . ARG A 1 148 ? -6.232 -3.289 10.004 1.00 69.06 148 ARG A O 1
ATOM 1198 N N . ARG A 1 149 ? -6.629 -1.165 10.588 1.00 65.88 149 ARG A N 1
ATOM 1199 C CA . ARG A 1 149 ? -6.614 -0.561 9.235 1.00 65.88 149 ARG A CA 1
ATOM 1200 C C . ARG A 1 149 ? -7.564 -1.225 8.241 1.00 65.88 149 ARG A C 1
ATOM 1202 O O . ARG A 1 149 ? -7.356 -1.145 7.025 1.00 65.88 149 ARG A O 1
ATOM 1209 N N . GLU A 1 150 ? -8.622 -1.837 8.746 1.00 74.81 150 GLU A N 1
ATOM 1210 C CA . GLU A 1 150 ? -9.665 -2.396 7.916 1.00 74.81 150 GLU A CA 1
ATOM 1211 C C . GLU A 1 150 ? -10.292 -1.286 7.065 1.00 74.81 150 GLU A C 1
ATOM 1213 O O . GLU A 1 150 ? -10.524 -0.155 7.518 1.00 74.81 150 GLU A O 1
ATOM 1218 N N . LYS A 1 151 ? -10.562 -1.589 5.790 1.00 78.56 151 LYS A N 1
ATOM 12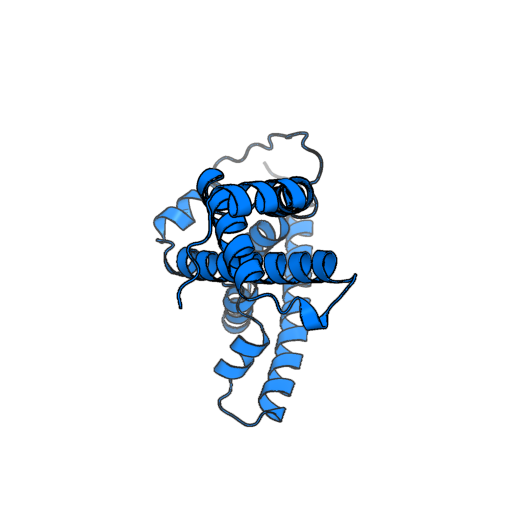19 C CA . LYS A 1 151 ? -11.307 -0.654 4.947 1.00 78.56 151 LYS A CA 1
ATOM 1220 C C . LYS A 1 151 ? -12.684 -0.472 5.568 1.00 78.56 151 LYS A C 1
ATOM 1222 O O . LYS A 1 151 ? -13.406 -1.439 5.752 1.00 78.56 151 LYS A O 1
ATOM 1227 N N . LEU A 1 152 ? -13.087 0.775 5.780 1.00 79.69 152 LEU A N 1
ATOM 1228 C CA . LEU A 1 152 ? -14.383 1.095 6.380 1.00 79.69 152 LEU A CA 1
ATOM 1229 C C . LEU A 1 152 ? -15.570 0.438 5.647 1.00 79.69 152 LEU A C 1
ATOM 1231 O O . LEU A 1 152 ? -16.539 0.064 6.288 1.00 79.69 152 LEU A O 1
ATOM 1235 N N . ARG A 1 153 ? -15.477 0.259 4.319 1.00 79.19 153 ARG A N 1
ATOM 1236 C CA . ARG A 1 153 ? -16.474 -0.498 3.541 1.00 79.19 153 ARG A CA 1
ATOM 1237 C C . ARG A 1 153 ? -16.498 -1.992 3.867 1.00 79.19 153 ARG A C 1
ATOM 1239 O O . ARG A 1 153 ? -17.581 -2.541 3.939 1.00 79.19 153 ARG A O 1
ATOM 1246 N N . ALA A 1 154 ? -15.336 -2.615 4.067 1.00 77.06 154 ALA A N 1
ATOM 1247 C CA . ALA A 1 154 ? -15.246 -4.026 4.446 1.00 77.06 154 ALA A CA 1
ATOM 1248 C C . ALA A 1 154 ? -15.785 -4.250 5.868 1.00 77.06 154 ALA A C 1
ATOM 1250 O O . ALA A 1 154 ? -16.538 -5.185 6.108 1.00 77.06 154 ALA A O 1
ATOM 1251 N N . TYR A 1 155 ? -15.491 -3.319 6.778 1.00 79.25 155 TYR A N 1
ATOM 1252 C CA . TYR A 1 155 ? -16.046 -3.349 8.127 1.00 79.25 155 TYR A CA 1
ATOM 1253 C C . TYR A 1 155 ? -17.572 -3.152 8.117 1.00 79.25 155 TYR A C 1
ATOM 1255 O O . TYR A 1 155 ? -18.291 -3.893 8.777 1.00 79.25 155 TYR A O 1
ATOM 1263 N N . ALA A 1 156 ? -18.080 -2.210 7.310 1.00 82.44 156 ALA A N 1
ATOM 1264 C CA . ALA A 1 156 ? -19.519 -1.993 7.143 1.00 82.44 156 ALA A CA 1
ATOM 1265 C C . ALA A 1 156 ? -20.242 -3.226 6.574 1.00 82.44 156 ALA A C 1
ATOM 1267 O O . ALA A 1 156 ? -21.314 -3.561 7.061 1.00 82.44 156 ALA A O 1
ATOM 1268 N N . SER A 1 157 ? -19.647 -3.918 5.595 1.00 80.25 157 SER A N 1
ATOM 1269 C CA . SER A 1 157 ? -20.226 -5.139 5.018 1.00 80.25 157 SER A CA 1
ATOM 1270 C C . SER A 1 157 ? -20.188 -6.349 5.952 1.00 80.25 157 SER A C 1
ATOM 1272 O O . SER A 1 157 ? -20.925 -7.292 5.721 1.00 80.25 157 SER A O 1
ATOM 1274 N N . ARG A 1 158 ? -19.334 -6.359 6.985 1.00 78.56 158 ARG A N 1
ATOM 1275 C CA . ARG A 1 158 ? -19.362 -7.406 8.024 1.00 78.56 158 ARG A CA 1
ATOM 1276 C C . ARG A 1 158 ? -20.397 -7.140 9.111 1.00 78.56 158 ARG A C 1
ATOM 1278 O O . ARG A 1 158 ? -20.819 -8.065 9.785 1.00 78.56 158 ARG A O 1
ATOM 1285 N N . LEU A 1 159 ? -20.723 -5.870 9.342 1.00 76.88 159 LEU A N 1
ATOM 1286 C CA . LEU A 1 159 ? -21.652 -5.454 10.393 1.00 76.88 159 LEU A CA 1
ATOM 1287 C C . LEU A 1 159 ? -23.113 -5.671 9.999 1.00 76.88 159 LEU A C 1
ATOM 1289 O O . LEU A 1 159 ? -23.966 -5.799 10.870 1.00 76.88 159 LEU A O 1
ATOM 1293 N N . VAL A 1 160 ? -23.387 -5.658 8.696 1.00 75.38 160 VAL A N 1
ATOM 1294 C CA . VAL A 1 160 ? -24.708 -5.893 8.124 1.00 75.38 160 VAL A CA 1
ATOM 1295 C C . VAL A 1 160 ? -24.554 -6.868 6.968 1.00 75.38 160 VAL A C 1
ATOM 1297 O O . VAL A 1 160 ? -23.959 -6.526 5.945 1.00 75.38 160 VAL A O 1
ATOM 1300 N N . GLU A 1 161 ? -25.099 -8.069 7.137 1.00 63.06 161 GLU A N 1
ATOM 1301 C CA . GLU A 1 161 ? -25.381 -8.985 6.034 1.00 63.06 161 GLU A CA 1
ATOM 1302 C C . GLU A 1 161 ? -26.664 -8.495 5.358 1.00 63.06 161 GLU A C 1
ATOM 1304 O O . GLU A 1 161 ? -27.741 -8.556 5.945 1.00 63.06 161 GLU A O 1
ATOM 1309 N N . GLY A 1 162 ? -26.555 -7.911 4.165 1.00 62.31 162 GLY A N 1
ATOM 1310 C CA . GLY A 1 162 ? -27.711 -7.290 3.530 1.00 62.31 162 GLY A CA 1
ATOM 1311 C C . GLY A 1 162 ? -27.413 -6.587 2.214 1.00 62.31 162 GLY A C 1
ATOM 1312 O O . GLY A 1 162 ? -26.320 -6.678 1.649 1.00 62.31 162 GLY A O 1
ATOM 1313 N N . ASP A 1 163 ? -28.431 -5.884 1.730 1.00 70.94 163 ASP A N 1
ATOM 1314 C CA . ASP A 1 163 ? -28.479 -5.312 0.393 1.00 70.94 163 ASP A CA 1
ATOM 1315 C C . ASP A 1 163 ? -27.458 -4.174 0.201 1.00 70.94 163 ASP A C 1
ATOM 1317 O O . ASP A 1 163 ? -27.108 -3.439 1.134 1.00 70.94 163 ASP A O 1
ATOM 1321 N N . THR A 1 164 ? -26.974 -3.982 -1.030 1.00 73.69 164 THR A N 1
ATOM 1322 C CA . THR A 1 164 ? -25.860 -3.046 -1.322 1.00 73.69 164 THR A CA 1
ATOM 1323 C C . THR A 1 164 ? -26.138 -1.605 -0.868 1.00 73.69 164 THR A C 1
ATOM 1325 O O . THR A 1 164 ? -25.225 -0.871 -0.472 1.00 73.69 164 THR A O 1
ATOM 1328 N N . THR A 1 165 ? -27.410 -1.205 -0.856 1.00 78.25 165 THR A N 1
ATOM 1329 C CA . THR A 1 165 ? -27.875 0.105 -0.392 1.00 78.25 165 THR A CA 1
ATOM 1330 C C . THR A 1 165 ? -27.808 0.268 1.125 1.00 78.25 165 THR A C 1
ATOM 1332 O O . THR A 1 165 ? -27.540 1.367 1.616 1.00 78.25 165 THR A O 1
ATOM 1335 N N . GLU A 1 166 ? -28.026 -0.802 1.889 1.00 79.00 166 GLU A N 1
ATOM 1336 C CA . GLU A 1 166 ? -27.954 -0.776 3.353 1.00 79.00 166 GLU A CA 1
ATOM 1337 C C . GLU A 1 166 ? -26.505 -0.698 3.828 1.00 79.00 166 GLU A C 1
ATOM 1339 O O . GLU A 1 166 ? -26.173 0.144 4.671 1.00 79.00 166 GLU A O 1
ATOM 1344 N N . VAL A 1 167 ? -25.620 -1.471 3.190 1.00 78.00 167 VAL A N 1
ATOM 1345 C CA . VAL A 1 167 ? -24.170 -1.416 3.418 1.00 78.00 167 VAL A CA 1
ATOM 1346 C C . VAL A 1 167 ? -23.630 -0.005 3.161 1.00 78.00 167 VAL A C 1
ATOM 1348 O O . VAL A 1 167 ? -22.835 0.509 3.952 1.00 78.00 167 VAL A O 1
ATOM 1351 N N . GLU A 1 168 ? -24.087 0.679 2.106 1.00 80.12 168 GLU A N 1
ATOM 1352 C CA . GLU A 1 168 ? -23.651 2.050 1.811 1.00 80.12 168 GLU A CA 1
ATOM 1353 C C . GLU A 1 168 ? -24.185 3.065 2.844 1.00 80.12 168 GLU A C 1
ATOM 1355 O O . GLU A 1 168 ? -23.435 3.941 3.288 1.00 80.12 168 GLU A O 1
ATOM 1360 N N . ARG A 1 169 ? -25.431 2.926 3.325 1.00 84.38 169 ARG A N 1
ATOM 1361 C CA . ARG A 1 169 ? -25.971 3.769 4.417 1.00 84.38 169 ARG A CA 1
ATOM 1362 C C . ARG A 1 169 ? -25.173 3.599 5.712 1.00 84.38 169 ARG A C 1
ATOM 1364 O O . ARG A 1 169 ? -24.877 4.584 6.396 1.00 84.38 169 ARG A O 1
ATOM 1371 N N . VAL A 1 170 ? -24.816 2.365 6.061 1.00 83.50 170 VAL A N 1
ATOM 1372 C CA . VAL A 1 170 ? -23.990 2.049 7.238 1.00 83.50 170 VAL A CA 1
ATOM 1373 C C . VAL A 1 170 ? -22.572 2.585 7.064 1.00 83.50 170 VAL A C 1
ATOM 1375 O O . VAL A 1 170 ? -22.058 3.257 7.958 1.00 83.50 170 VAL A O 1
ATOM 1378 N N . TYR A 1 171 ? -21.975 2.412 5.885 1.00 87.06 171 TYR A N 1
ATOM 1379 C CA . TYR A 1 171 ? -20.673 2.983 5.552 1.00 87.06 171 TYR A CA 1
ATOM 1380 C C . TYR A 1 171 ? -20.639 4.507 5.739 1.00 87.06 171 TYR A C 1
ATOM 1382 O O . TYR A 1 171 ? -19.720 5.029 6.378 1.00 87.06 171 TYR A O 1
ATOM 1390 N N . GLN A 1 172 ? -21.637 5.238 5.229 1.00 86.75 172 GLN A N 1
ATOM 1391 C CA . GLN A 1 172 ? -21.685 6.698 5.365 1.00 86.75 172 GLN A CA 1
ATOM 1392 C C . GLN A 1 172 ? -21.859 7.139 6.825 1.00 86.75 172 GLN A C 1
ATOM 1394 O O . GLN A 1 172 ? -21.231 8.118 7.246 1.00 86.75 172 GLN A O 1
ATOM 1399 N N . ARG A 1 173 ? -22.650 6.405 7.621 1.00 86.88 173 ARG A N 1
ATOM 1400 C CA . ARG A 1 173 ? -22.788 6.644 9.069 1.00 86.88 173 ARG A CA 1
ATOM 1401 C C . ARG A 1 173 ? -21.462 6.431 9.800 1.00 86.88 173 ARG A C 1
ATOM 1403 O O . ARG A 1 173 ? -20.963 7.368 10.425 1.00 86.88 173 ARG A O 1
ATOM 1410 N N . LEU A 1 174 ? -20.835 5.268 9.619 1.00 86.25 174 LEU A N 1
ATOM 1411 C CA . LEU A 1 174 ? -19.541 4.929 10.220 1.00 86.25 174 LEU A CA 1
ATOM 1412 C C . LEU A 1 174 ? -18.436 5.907 9.804 1.00 86.25 174 LEU A C 1
ATOM 1414 O O . LEU A 1 174 ? -17.562 6.248 10.599 1.00 86.25 174 LEU A O 1
ATOM 1418 N N . LYS A 1 175 ? -18.482 6.422 8.570 1.00 86.81 175 LYS A N 1
ATOM 1419 C CA . LYS A 1 175 ? -17.527 7.425 8.079 1.00 86.81 175 LYS A CA 1
ATOM 1420 C C . LYS A 1 175 ? -17.631 8.716 8.879 1.00 86.81 175 LYS A C 1
ATOM 1422 O O . LYS A 1 175 ? -16.609 9.241 9.317 1.00 86.81 175 LYS A O 1
ATOM 1427 N N . ARG A 1 176 ? -18.852 9.227 9.064 1.00 87.56 176 ARG A N 1
ATOM 1428 C CA . ARG A 1 176 ? -19.107 10.453 9.836 1.00 87.56 176 ARG A CA 1
ATOM 1429 C C . ARG A 1 176 ? -18.735 10.259 11.306 1.00 87.56 176 ARG A C 1
ATOM 1431 O O . ARG A 1 176 ? -18.050 11.111 11.867 1.00 87.56 176 ARG A O 1
ATOM 1438 N N . GLN A 1 177 ? -19.125 9.128 11.890 1.00 83.12 177 GLN A N 1
ATOM 1439 C CA . GLN A 1 177 ? -18.814 8.751 13.270 1.00 83.12 177 GLN A CA 1
ATOM 1440 C C . GLN A 1 177 ? -17.302 8.684 13.510 1.00 83.12 177 GLN A C 1
ATOM 1442 O O . GLN A 1 177 ? -16.789 9.406 14.361 1.00 83.12 177 GLN A O 1
ATOM 1447 N N . ARG A 1 178 ? -16.560 7.929 12.689 1.00 82.62 178 ARG A N 1
ATOM 1448 C CA . ARG A 1 178 ? -15.099 7.799 12.800 1.00 82.62 178 ARG A CA 1
ATOM 1449 C C . ARG A 1 178 ? -14.385 9.145 12.711 1.00 82.62 178 ARG A C 1
ATOM 1451 O O . ARG A 1 178 ? -13.454 9.394 13.469 1.00 82.62 178 ARG A O 1
ATOM 1458 N N . THR A 1 179 ? -14.802 10.013 11.787 1.00 84.25 179 THR A N 1
ATOM 1459 C CA . THR A 1 179 ? -14.207 11.350 11.645 1.00 84.25 179 THR A CA 1
ATOM 1460 C C . THR A 1 179 ? -14.411 12.185 12.906 1.00 84.25 179 THR A C 1
ATOM 1462 O O . THR A 1 179 ? -13.446 12.760 13.403 1.00 84.25 179 THR A O 1
ATOM 1465 N N . ARG A 1 180 ? -15.632 12.210 13.453 1.00 83.94 180 ARG A N 1
ATOM 1466 C CA . ARG A 1 180 ? -15.950 12.957 14.680 1.00 83.94 180 ARG A CA 1
ATOM 1467 C C . ARG A 1 180 ? -15.193 12.413 15.890 1.00 83.94 180 ARG A C 1
ATOM 1469 O O . ARG A 1 180 ? -14.635 13.196 16.648 1.00 83.94 180 ARG A O 1
ATOM 1476 N N . LEU A 1 181 ? -15.127 11.091 16.041 1.00 83.62 181 LEU A N 1
ATOM 1477 C CA .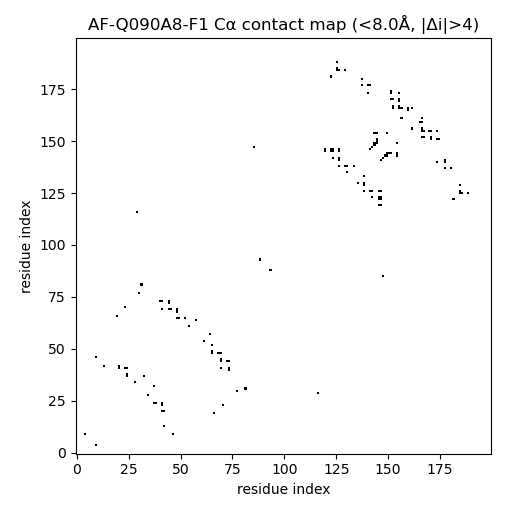 LEU A 1 181 ? -14.382 10.445 17.123 1.00 83.62 181 LEU A CA 1
ATOM 1478 C C . LEU A 1 181 ? -12.889 10.777 17.056 1.00 83.62 181 LEU A C 1
ATOM 1480 O O . LEU A 1 181 ? -12.314 11.216 18.042 1.00 83.62 181 LEU A O 1
ATOM 1484 N N . MET A 1 182 ? -12.272 10.664 15.879 1.00 81.56 182 MET A N 1
ATOM 1485 C CA . MET A 1 182 ? -10.858 11.013 15.706 1.00 81.56 182 MET A CA 1
ATOM 1486 C C . MET A 1 182 ? -10.575 12.498 15.947 1.00 81.56 182 MET A C 1
ATOM 1488 O O . MET A 1 182 ? -9.519 12.835 16.473 1.00 81.56 182 MET A O 1
ATOM 1492 N N . GLN A 1 183 ? -11.492 13.390 15.562 1.00 80.44 183 GLN A N 1
ATOM 1493 C CA . GLN A 1 183 ? -11.372 14.815 15.877 1.00 80.44 183 GLN A CA 1
ATOM 1494 C C . GLN A 1 183 ? -11.421 15.049 17.388 1.00 80.44 183 GLN A C 1
ATOM 1496 O O . GLN A 1 183 ? -10.527 15.709 17.905 1.00 80.44 183 GLN A O 1
ATOM 1501 N N . ARG A 1 184 ? -12.384 14.437 18.090 1.00 80.62 184 ARG A N 1
ATOM 1502 C CA . ARG A 1 184 ? -12.506 14.514 19.556 1.00 80.62 184 ARG A CA 1
ATOM 1503 C C . ARG A 1 184 ? -11.275 13.972 20.286 1.00 80.62 184 ARG A C 1
ATOM 1505 O O . ARG A 1 184 ? -10.800 14.596 21.225 1.00 80.62 184 ARG A O 1
ATOM 1512 N N . LEU A 1 185 ? -10.722 12.844 19.837 1.00 78.94 185 LEU A N 1
ATOM 1513 C CA . LEU A 1 185 ? -9.511 12.273 20.436 1.00 78.94 185 LEU A CA 1
ATOM 1514 C C . LEU A 1 185 ? -8.288 13.166 20.244 1.00 78.94 185 LEU A C 1
ATOM 1516 O O . LEU A 1 185 ? -7.455 13.287 21.135 1.00 78.94 185 LEU A O 1
ATOM 1520 N N . ARG A 1 186 ? -8.178 13.813 19.082 1.00 75.19 186 ARG A N 1
ATOM 1521 C CA . ARG A 1 186 ? -7.080 14.744 18.812 1.00 75.19 186 ARG A CA 1
ATOM 1522 C C . ARG A 1 186 ? -7.208 16.028 19.620 1.00 75.19 186 ARG A C 1
ATOM 1524 O O . ARG A 1 186 ? -6.182 16.513 20.074 1.00 75.19 186 ARG A O 1
ATOM 1531 N N . THR A 1 187 ? -8.417 16.555 19.819 1.00 75.94 187 THR A N 1
ATOM 1532 C CA . THR A 1 187 ? -8.621 17.720 20.696 1.00 75.94 187 THR A CA 1
ATOM 1533 C C . THR A 1 187 ? -8.301 17.370 22.145 1.00 75.94 187 THR A C 1
ATOM 1535 O O . THR A 1 187 ? -7.475 18.042 22.740 1.00 75.94 187 THR A O 1
ATOM 1538 N N . GLN A 1 188 ? -8.802 16.242 22.661 1.00 72.50 188 GLN A N 1
ATOM 1539 C CA . GLN A 1 188 ? -8.492 15.792 24.025 1.00 72.50 188 GLN A CA 1
ATOM 1540 C C . GLN A 1 188 ? -6.991 15.592 24.263 1.00 72.50 188 GLN A C 1
ATOM 1542 O O . GLN A 1 188 ? -6.489 15.944 25.326 1.00 72.50 188 GLN A O 1
ATOM 1547 N N . ALA A 1 189 ? -6.266 15.052 23.280 1.00 65.44 189 ALA A N 1
ATOM 1548 C CA . ALA A 1 189 ? -4.816 14.883 23.356 1.00 65.44 189 ALA A CA 1
ATOM 1549 C C . ALA A 1 189 ? -4.046 16.211 23.345 1.00 65.44 189 ALA A C 1
ATOM 1551 O O . ALA A 1 189 ? -2.977 16.310 23.940 1.00 65.44 189 ALA A O 1
ATOM 1552 N N . VAL A 1 190 ? -4.566 17.222 22.643 1.00 61.53 190 VAL A N 1
ATOM 1553 C CA . VAL A 1 190 ? -4.002 18.576 22.654 1.00 61.53 190 VAL A CA 1
ATOM 1554 C C . VAL A 1 190 ? -4.284 19.249 23.996 1.00 61.53 190 VAL A C 1
ATOM 1556 O O . VAL A 1 190 ? -3.365 19.823 24.566 1.00 61.53 190 VAL A O 1
ATOM 1559 N N . ASP A 1 191 ? -5.494 19.104 24.538 1.00 59.62 191 ASP A N 1
ATOM 1560 C CA . ASP A 1 191 ? -5.883 19.687 25.828 1.00 59.62 191 ASP A CA 1
ATOM 1561 C C . ASP A 1 191 ? -5.092 19.073 26.997 1.00 59.62 191 ASP A C 1
ATOM 1563 O O . ASP A 1 191 ? -4.617 19.795 27.869 1.00 59.62 191 ASP A O 1
ATOM 1567 N N . THR A 1 192 ? -4.858 17.753 26.982 1.00 59.69 192 THR A N 1
ATOM 1568 C CA . THR A 1 192 ? -3.999 17.078 27.981 1.00 59.69 192 THR A CA 1
ATOM 1569 C C . THR A 1 192 ? -2.522 17.433 27.841 1.00 59.69 192 THR A C 1
ATOM 1571 O O . THR A 1 192 ? -1.818 17.470 28.842 1.00 59.69 192 THR A O 1
ATOM 1574 N N . ALA A 1 193 ? -2.034 17.723 26.632 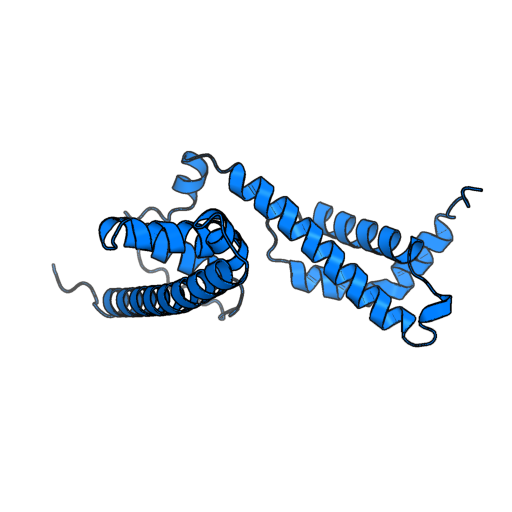1.00 54.38 193 ALA A N 1
ATOM 1575 C CA . ALA A 1 193 ? -0.670 18.217 26.433 1.00 54.38 193 ALA A CA 1
ATOM 1576 C C . ALA A 1 193 ? -0.514 19.710 26.787 1.00 54.38 193 ALA A C 1
ATOM 1578 O O . ALA A 1 193 ? 0.595 20.153 27.078 1.00 54.38 193 ALA A O 1
ATOM 1579 N N . ALA A 1 194 ? -1.604 20.482 26.740 1.00 49.31 194 ALA A N 1
ATOM 1580 C CA . ALA A 1 194 ? -1.641 21.909 27.052 1.00 49.31 194 ALA A CA 1
ATOM 1581 C C . ALA A 1 194 ? -1.872 22.210 28.542 1.00 49.31 194 ALA A C 1
ATOM 1583 O O . ALA A 1 194 ? -1.699 23.355 28.949 1.00 49.31 194 ALA A O 1
ATOM 1584 N N . GLN A 1 195 ? -2.235 21.213 29.353 1.00 43.94 195 GLN A N 1
ATOM 1585 C CA . GLN A 1 195 ? -2.176 21.293 30.810 1.00 43.94 195 GLN A CA 1
ATOM 1586 C C . GLN A 1 195 ? -0.754 20.923 31.265 1.00 43.94 195 GLN A C 1
ATOM 1588 O O . GLN A 1 195 ? -0.460 19.734 31.402 1.00 43.94 195 GLN A O 1
ATOM 1593 N N . PRO A 1 196 ? 0.165 21.886 31.498 1.00 42.69 196 PRO A N 1
ATOM 1594 C CA . PRO A 1 196 ? 1.350 21.578 32.280 1.00 42.69 196 PRO A CA 1
ATOM 1595 C C . PRO A 1 196 ? 0.865 21.100 33.648 1.00 42.69 196 PRO A C 1
ATOM 1597 O O . PRO A 1 196 ? -0.019 21.714 34.244 1.00 42.69 196 PRO A O 1
ATOM 1600 N N . SER A 1 197 ? 1.415 19.989 34.124 1.00 44.31 197 SER A N 1
ATOM 1601 C CA . SER A 1 197 ? 1.206 19.488 35.477 1.00 44.31 197 SER A CA 1
ATOM 1602 C C . SER A 1 197 ? 1.521 20.592 36.492 1.00 44.31 197 SER A C 1
ATOM 1604 O O . SER A 1 197 ? 2.677 20.808 36.852 1.00 44.31 197 SER A O 1
ATOM 1606 N N . SER A 1 198 ? 0.503 21.328 36.929 1.00 45.47 198 SER A N 1
ATOM 1607 C CA . SER A 1 198 ? 0.568 22.151 38.126 1.00 45.47 198 SER A CA 1
ATOM 1608 C C . SER A 1 198 ? 0.253 21.248 39.316 1.00 45.47 198 SER A C 1
ATOM 1610 O O . SER A 1 198 ? -0.896 20.837 39.483 1.00 45.47 198 SER A O 1
ATOM 1612 N N . GLY A 1 199 ? 1.270 20.949 40.120 1.00 38.06 199 GLY A N 1
ATOM 1613 C CA . GLY A 1 199 ? 1.151 20.232 41.395 1.00 38.06 199 GLY A CA 1
ATOM 1614 C C . GLY A 1 199 ? 2.008 18.964 41.410 1.00 38.06 199 GLY A C 1
ATOM 1615 O O . GLY A 1 199 ? 1.831 18.110 40.547 1.00 38.06 199 GLY A O 1
ATOM 1616 N N . CYS A 1 200 ? 2.966 18.781 42.318 1.00 35.78 200 CYS A N 1
ATOM 1617 C CA . CYS A 1 200 ? 3.345 19.512 43.531 1.00 35.78 200 CYS A CA 1
ATOM 1618 C C . CYS A 1 200 ? 4.863 19.428 43.722 1.00 35.78 200 CYS A C 1
ATOM 1620 O O . CYS A 1 200 ? 5.454 18.439 43.231 1.00 35.78 200 CYS A O 1
#

Mean predicted aligned error: 17.78 Å

Radius of gyration: 22.63 Å; Cα contacts (8 Å, |Δi|>4): 85; chains: 1; bounding box: 50×44×72 Å